Protein AF-A0A329RCV2-F1 (afdb_monomer)

Radius of gyration: 23.87 Å; Cα contacts (8 Å, |Δi|>4): 231; chains: 1; bounding box: 63×49×69 Å

Secondary structure (DSSP, 8-state):
----------------PPPPP---TTTHHHHHHHHHHHHHHHHHHTTSHHHHHHHHTT-SPPPPTT-HHHHHHHHHHHHHHHHHHHHHHHHH-TTS---S-STTTT--HHHHHHHH--SS-TTS-S-PPPHHHHHHHHT--SPPPS---SGGGT--PPPP---SS--HHHHHHHHHHHHHHHHTTSPP--B-HHHHHHH-TTS-GGG---HHHHHHHHHHTT---BGGG--

Nearest PDB structures (foldseek):
  5egw-assembly1_A  TM=7.920E-01  e=1.182E-08  Ambrosia artemisiifolia
  5ef4-assembly2_B  TM=7.489E-01  e=4.463E-08  Ambrosia artemisiifolia
  5ef4-assembly1_A  TM=7.741E-01  e=8.423E-08  Ambrosia artemisiifolia
  7pck-assembly2_D-3  TM=7.834E-01  e=3.568E-07  Homo sapiens
  6ssz-assembly1_A  TM=8.556E-01  e=1.077E-05  Plasmodium falciparum

Organism: NCBI:txid29920

Mean predicted aligned error: 9.68 Å

Solvent-accessible surface area (backbone atoms only — not comparable to full-atom values): 13782 Å² total; per-residue (Å²): 134,89,80,88,84,80,81,79,80,77,77,77,78,74,72,77,74,74,76,78,79,76,78,53,79,89,50,40,64,56,52,66,72,42,44,70,58,53,51,54,51,52,57,49,44,54,68,34,73,32,30,43,50,11,57,78,69,65,41,48,76,78,64,58,96,85,40,75,69,56,30,58,53,43,52,52,43,34,42,51,52,44,50,52,52,33,52,53,51,32,71,76,34,79,91,57,87,66,72,75,86,41,43,56,39,50,44,51,73,68,55,45,51,61,41,50,44,51,31,56,64,87,84,70,64,76,85,74,81,53,74,62,60,56,55,53,58,74,65,55,85,66,83,74,72,94,77,81,74,61,71,82,66,70,30,56,77,79,92,79,81,74,61,82,30,5,37,60,22,34,49,54,29,45,54,52,49,34,26,53,46,15,73,73,73,44,77,67,54,70,57,24,40,48,53,47,42,76,64,37,82,92,41,50,33,51,66,7,38,50,34,69,56,46,49,49,42,34,61,73,70,74,48,75,54,39,26,90,80,34,108

Structure (mmCIF, N/CA/C/O backbone):
data_AF-A0A329RCV2-F1
#
_entry.id   AF-A0A329RCV2-F1
#
loop_
_atom_site.group_PDB
_atom_site.id
_atom_site.type_symbol
_atom_site.label_atom_id
_atom_site.label_alt_id
_atom_site.label_comp_id
_atom_site.label_asym_id
_atom_site.label_entity_id
_atom_site.label_seq_id
_atom_site.pdbx_PDB_ins_code
_atom_site.Cartn_x
_atom_site.Cartn_y
_atom_site.Cartn_z
_atom_site.occupancy
_atom_site.B_iso_or_equiv
_atom_site.auth_seq_id
_atom_site.auth_comp_id
_atom_site.auth_asym_id
_atom_site.auth_atom_id
_atom_site.pdbx_PDB_model_num
ATOM 1 N N . MET A 1 1 ? -39.411 35.527 -33.894 1.00 35.16 1 MET A N 1
ATOM 2 C CA . MET A 1 1 ? -38.765 34.465 -34.691 1.00 35.16 1 MET A CA 1
ATOM 3 C C . MET A 1 1 ? -37.277 34.754 -34.751 1.00 35.16 1 MET A C 1
ATOM 5 O O . MET A 1 1 ? -36.936 35.8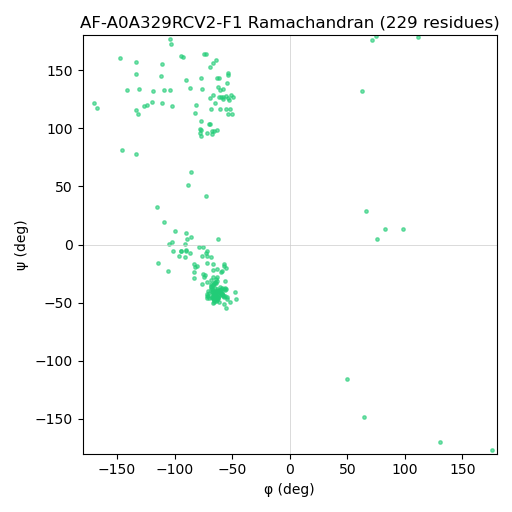13 -35.252 1.00 35.16 1 MET A O 1
ATOM 9 N N . ASN A 1 2 ? -36.480 33.801 -34.247 1.00 34.34 2 ASN A N 1
ATOM 10 C CA . ASN A 1 2 ? -35.054 33.536 -34.511 1.00 34.34 2 ASN A CA 1
ATOM 11 C C . ASN A 1 2 ? -34.027 34.622 -34.135 1.00 34.34 2 ASN A C 1
ATOM 13 O O . ASN A 1 2 ? -34.178 35.774 -34.498 1.00 34.34 2 ASN A O 1
ATOM 17 N N . THR A 1 3 ? -32.911 34.351 -33.460 1.00 37.78 3 THR A N 1
ATOM 18 C CA . THR A 1 3 ? -32.282 33.115 -32.955 1.00 37.78 3 THR A CA 1
ATOM 19 C C . THR A 1 3 ? -31.139 33.604 -32.060 1.00 37.78 3 THR A C 1
ATOM 21 O O . THR A 1 3 ? -30.288 34.350 -32.541 1.00 37.78 3 THR A O 1
ATOM 24 N N . ALA A 1 4 ? -31.113 33.229 -30.779 1.00 38.81 4 ALA A N 1
ATOM 25 C CA . ALA A 1 4 ? -29.957 33.473 -29.920 1.00 38.81 4 ALA A CA 1
ATOM 26 C C . ALA A 1 4 ? -28.915 32.378 -30.185 1.00 38.81 4 ALA A C 1
ATOM 28 O O . ALA A 1 4 ? -29.204 31.190 -30.050 1.00 38.81 4 ALA A O 1
ATOM 29 N N . LEU A 1 5 ? -27.728 32.791 -30.622 1.00 38.09 5 LEU A N 1
ATOM 30 C CA . LEU A 1 5 ? -26.600 31.921 -30.926 1.00 38.09 5 LEU A CA 1
ATOM 31 C C . LEU A 1 5 ? -25.939 31.486 -29.605 1.00 38.09 5 LEU A C 1
ATOM 33 O O . LEU A 1 5 ? -25.172 32.237 -29.009 1.00 38.09 5 LEU A O 1
ATOM 37 N N . LEU A 1 6 ? -26.268 30.286 -29.127 1.00 38.00 6 LEU A N 1
ATOM 38 C CA . LEU A 1 6 ? -25.561 29.621 -28.031 1.00 38.00 6 LEU A CA 1
ATOM 39 C C . LEU A 1 6 ? -24.257 29.026 -28.578 1.00 38.00 6 LEU A C 1
ATOM 41 O O . LEU A 1 6 ? -24.254 27.963 -29.192 1.00 38.00 6 LEU A O 1
ATOM 45 N N . LEU A 1 7 ? -23.145 29.730 -28.367 1.00 35.03 7 LEU A N 1
ATOM 46 C CA . LEU A 1 7 ? -21.800 29.177 -28.516 1.00 35.03 7 LEU A CA 1
ATOM 47 C C . LEU A 1 7 ? -21.490 28.330 -27.276 1.00 35.03 7 LEU A C 1
ATOM 49 O O . LEU A 1 7 ? -21.080 28.846 -26.240 1.00 35.03 7 LEU A O 1
ATOM 53 N N . THR A 1 8 ? -21.704 27.020 -27.374 1.00 39.25 8 THR A N 1
ATOM 54 C CA . THR A 1 8 ? -21.161 26.054 -26.415 1.00 39.25 8 THR A CA 1
ATOM 55 C C . THR A 1 8 ? -19.652 25.969 -26.615 1.00 39.25 8 THR A C 1
ATOM 57 O O . THR A 1 8 ? -19.177 25.360 -27.574 1.00 39.25 8 THR A O 1
ATOM 60 N N . LEU A 1 9 ? -18.895 26.596 -25.715 1.00 35.56 9 LEU A N 1
ATOM 61 C CA . LEU A 1 9 ? -17.459 26.385 -25.599 1.00 35.56 9 LEU A CA 1
ATOM 62 C C . LEU A 1 9 ? -17.250 24.986 -24.997 1.00 35.56 9 LEU A C 1
ATOM 64 O O . LEU A 1 9 ? -17.352 24.797 -23.788 1.00 35.56 9 LEU A O 1
ATOM 68 N N . ALA A 1 10 ? -17.026 23.982 -25.844 1.00 38.69 10 ALA A N 1
ATOM 69 C CA . ALA A 1 10 ? -16.542 22.689 -25.384 1.00 38.69 10 ALA A CA 1
ATOM 70 C C . ALA A 1 10 ? -15.097 22.883 -24.906 1.00 38.69 10 ALA A C 1
ATOM 72 O O . ALA A 1 10 ? -14.181 23.039 -25.714 1.00 38.69 10 ALA A O 1
ATOM 73 N N . ALA A 1 11 ? -14.901 22.928 -23.590 1.00 35.22 11 ALA A N 1
ATOM 74 C CA . ALA A 1 11 ? -13.578 22.851 -22.999 1.00 35.22 11 ALA A CA 1
ATOM 75 C C . ALA A 1 11 ? -13.029 21.442 -23.261 1.00 35.22 11 ALA A C 1
ATOM 77 O O . ALA A 1 11 ? -13.355 20.490 -22.556 1.00 35.22 11 ALA A O 1
ATOM 78 N N . PHE A 1 12 ? -12.210 21.302 -24.303 1.00 31.14 12 PHE A N 1
ATOM 79 C CA . PHE A 1 12 ? -11.283 20.184 -24.389 1.00 31.14 12 PHE A CA 1
ATOM 80 C C . PHE A 1 12 ? -10.274 20.363 -23.257 1.00 31.14 12 PHE A C 1
ATOM 82 O O . PHE A 1 12 ? -9.323 21.136 -23.372 1.00 31.14 12 PHE A O 1
ATOM 89 N N . VAL A 1 13 ? -10.497 19.664 -22.146 1.00 35.75 13 VAL A N 1
ATOM 90 C CA . VAL A 1 13 ? -9.423 19.385 -21.199 1.00 35.75 13 VAL A CA 1
ATOM 91 C C . VAL A 1 13 ? -8.480 18.445 -21.937 1.00 35.75 13 VAL A C 1
ATOM 93 O O . VAL A 1 13 ? -8.715 17.242 -22.020 1.00 35.75 13 VAL A O 1
ATOM 96 N N . ALA A 1 14 ? -7.448 19.010 -22.558 1.00 33.19 14 ALA A N 1
ATOM 97 C CA . ALA A 1 14 ? -6.278 18.238 -22.921 1.00 33.19 14 ALA A CA 1
ATOM 98 C C . ALA A 1 14 ? -5.676 17.758 -21.599 1.00 33.19 14 ALA A C 1
ATOM 100 O O . ALA A 1 14 ? -5.023 18.522 -20.890 1.00 33.19 14 ALA A O 1
ATOM 101 N N . THR A 1 15 ? -5.968 16.515 -21.224 1.00 38.72 15 THR A N 1
ATOM 102 C CA . THR A 1 15 ? -5.185 15.819 -20.213 1.00 38.72 15 THR A CA 1
ATOM 103 C C . THR A 1 15 ? -3.749 15.862 -20.711 1.00 38.72 15 THR A C 1
ATOM 105 O O . THR A 1 15 ? -3.471 15.382 -21.811 1.00 38.72 15 THR A O 1
ATOM 108 N N . ALA A 1 16 ? -2.861 16.520 -19.970 1.00 38.34 16 ALA A N 1
ATOM 109 C CA . ALA A 1 16 ? -1.438 16.413 -20.231 1.00 38.34 16 ALA A CA 1
ATOM 110 C C . ALA A 1 16 ? -1.109 14.914 -20.228 1.00 38.34 16 ALA A C 1
ATOM 112 O O . ALA A 1 16 ? -1.278 14.265 -19.197 1.00 38.34 16 ALA A O 1
ATOM 113 N N . ASP A 1 17 ? -0.745 14.359 -21.389 1.00 46.97 17 ASP A N 1
ATOM 114 C CA . ASP A 1 17 ? -0.130 13.033 -21.454 1.00 46.97 17 ASP A CA 1
ATOM 115 C C . ASP A 1 17 ? 1.040 13.093 -20.467 1.00 46.97 17 ASP A C 1
ATOM 117 O O . ASP A 1 17 ? 1.937 13.930 -20.633 1.00 46.97 17 ASP A O 1
ATOM 121 N N . ALA A 1 18 ? 1.001 12.278 -19.409 1.00 54.09 18 ALA A N 1
ATOM 122 C CA . ALA A 1 18 ? 2.170 12.079 -18.566 1.00 54.09 18 ALA A CA 1
ATOM 123 C C . ALA A 1 18 ? 3.334 11.739 -19.506 1.00 54.09 18 ALA A C 1
ATOM 125 O O . ALA A 1 18 ? 3.180 10.931 -20.427 1.00 54.09 18 ALA A O 1
ATOM 126 N N . ALA A 1 19 ? 4.453 12.451 -19.370 1.00 60.91 19 ALA A N 1
ATOM 127 C CA . ALA A 1 19 ? 5.558 12.295 -20.300 1.00 60.91 19 ALA A CA 1
ATOM 128 C C . ALA A 1 19 ? 6.008 10.827 -20.296 1.00 60.91 19 ALA A C 1
ATOM 130 O O . ALA A 1 19 ? 6.307 10.275 -19.241 1.00 60.91 19 ALA A O 1
ATOM 131 N N . VAL A 1 20 ? 6.036 10.196 -21.474 1.00 69.06 20 VAL A N 1
ATOM 132 C CA . VAL A 1 20 ? 6.485 8.805 -21.616 1.00 69.06 20 VAL A CA 1
ATOM 133 C C . VAL A 1 20 ? 7.881 8.678 -20.994 1.00 69.06 20 VAL A C 1
ATOM 135 O O . VAL A 1 20 ? 8.776 9.426 -21.404 1.00 69.06 20 VAL A O 1
ATOM 138 N N . PRO A 1 21 ? 8.103 7.748 -20.048 1.00 78.31 21 PRO A N 1
ATOM 139 C CA . PRO A 1 21 ? 9.381 7.639 -19.361 1.00 78.31 21 PRO A CA 1
ATOM 140 C C . PRO A 1 21 ? 10.508 7.299 -20.343 1.00 78.31 21 PRO A C 1
ATOM 142 O O . PRO A 1 21 ? 10.375 6.442 -21.227 1.00 78.31 21 PRO A O 1
ATOM 145 N N . VAL A 1 22 ? 11.631 8.003 -20.192 1.00 85.25 22 VAL A N 1
ATOM 146 C CA . VAL A 1 22 ? 12.804 7.906 -21.067 1.00 85.25 22 VAL A CA 1
ATOM 147 C C . VAL A 1 22 ? 13.930 7.211 -20.314 1.00 85.25 22 VAL A C 1
ATOM 149 O O . VAL A 1 22 ? 14.235 7.568 -19.182 1.00 85.25 22 VAL A O 1
ATOM 152 N N . VAL A 1 23 ? 14.572 6.236 -20.960 1.00 88.19 23 VAL A N 1
ATOM 153 C CA . VAL A 1 23 ? 15.762 5.579 -20.406 1.00 88.19 23 VAL A CA 1
ATOM 154 C C . VAL A 1 23 ? 16.930 6.577 -20.401 1.00 88.19 23 VAL A C 1
ATOM 156 O O . VAL A 1 23 ? 17.227 7.128 -21.469 1.00 88.19 23 VAL A O 1
ATOM 159 N N . PRO A 1 24 ? 17.597 6.806 -19.253 1.00 91.31 24 PRO A N 1
ATOM 160 C CA . PRO A 1 24 ? 18.777 7.660 -19.169 1.00 91.31 24 PRO A CA 1
ATOM 161 C C . PRO A 1 24 ? 19.877 7.263 -20.165 1.00 91.31 24 PRO A C 1
ATOM 163 O O . PRO A 1 24 ? 20.055 6.089 -20.494 1.00 91.31 24 PRO A O 1
ATOM 166 N N . THR A 1 25 ? 20.620 8.248 -20.676 1.00 91.31 25 THR A N 1
ATOM 167 C CA . THR A 1 25 ? 21.609 8.044 -21.752 1.00 91.31 25 THR A CA 1
ATOM 168 C C . THR A 1 25 ? 22.715 7.057 -21.371 1.00 91.31 25 THR A C 1
ATOM 170 O O . THR A 1 25 ? 23.147 6.264 -22.204 1.00 91.31 25 THR A O 1
ATOM 173 N N . ASP A 1 26 ? 23.164 7.095 -20.122 1.00 94.31 26 ASP A N 1
ATOM 174 C CA . ASP A 1 26 ? 24.155 6.192 -19.531 1.00 94.31 26 ASP A CA 1
ATOM 175 C C . ASP A 1 26 ? 23.660 4.742 -19.415 1.00 94.31 26 ASP A C 1
ATOM 177 O O . ASP A 1 26 ? 24.457 3.818 -19.568 1.00 94.31 26 ASP A O 1
ATOM 181 N N . HIS A 1 27 ? 22.349 4.530 -19.283 1.00 93.56 27 HIS A N 1
ATOM 182 C CA . HIS A 1 27 ? 21.728 3.201 -19.268 1.00 93.56 27 HIS A CA 1
ATOM 183 C C . HIS A 1 27 ? 21.207 2.728 -20.638 1.00 93.56 27 HIS A C 1
ATOM 185 O O . HIS A 1 27 ? 20.799 1.574 -20.791 1.00 93.56 27 HIS A O 1
ATOM 191 N N . MET A 1 28 ? 21.244 3.572 -21.674 1.00 93.12 28 MET A N 1
ATOM 192 C CA . MET A 1 28 ? 20.679 3.241 -22.990 1.00 93.12 28 MET A CA 1
ATOM 193 C C . MET A 1 28 ? 21.357 2.028 -23.645 1.00 93.12 28 MET A C 1
ATOM 195 O O . MET A 1 28 ? 20.688 1.196 -24.258 1.00 93.12 28 MET A O 1
ATOM 199 N N . ALA A 1 29 ? 22.682 1.904 -23.522 1.00 95.75 29 ALA A N 1
ATOM 200 C CA . ALA A 1 29 ? 23.415 0.773 -24.092 1.00 95.75 29 ALA A CA 1
ATOM 201 C C . ALA A 1 29 ? 22.998 -0.559 -23.443 1.00 95.75 29 ALA A C 1
ATOM 203 O O . ALA A 1 29 ? 22.744 -1.531 -24.156 1.00 95.75 29 ALA A O 1
ATOM 204 N N . GLN A 1 30 ? 22.858 -0.567 -22.113 1.00 95.38 30 GLN A N 1
ATOM 205 C CA . GLN A 1 30 ? 22.379 -1.715 -21.345 1.00 95.38 30 GLN A CA 1
ATOM 206 C C . GLN A 1 30 ? 20.952 -2.092 -21.758 1.00 95.38 30 GLN A C 1
ATOM 208 O O . GLN A 1 30 ? 20.698 -3.235 -22.135 1.00 95.38 30 GLN A O 1
ATOM 213 N N . PHE A 1 31 ? 20.042 -1.115 -21.802 1.00 94.44 31 PHE A N 1
ATOM 214 C CA . PHE A 1 31 ? 18.657 -1.330 -22.223 1.00 94.44 31 PHE A CA 1
ATOM 215 C C . PHE A 1 31 ? 18.557 -1.979 -23.612 1.00 94.44 31 PHE A C 1
ATOM 217 O O . PHE A 1 31 ? 17.791 -2.923 -23.817 1.00 94.44 31 PHE A O 1
ATOM 224 N N . LEU A 1 32 ? 19.345 -1.502 -24.583 1.00 93.19 32 LEU A N 1
ATOM 225 C CA . LEU A 1 32 ? 19.361 -2.066 -25.935 1.00 93.19 32 LEU A CA 1
ATOM 226 C C . LEU A 1 32 ? 19.935 -3.487 -25.968 1.00 93.19 32 LEU A C 1
ATOM 228 O O . LEU A 1 32 ? 19.421 -4.324 -26.713 1.00 93.19 32 LEU A O 1
ATOM 232 N N . GLN A 1 33 ? 20.967 -3.763 -25.169 1.00 95.81 33 GLN A N 1
ATOM 233 C CA . GLN A 1 33 ? 21.588 -5.082 -25.063 1.00 95.81 33 GLN A CA 1
ATOM 234 C C . GLN A 1 33 ? 20.644 -6.114 -24.427 1.00 95.81 33 GLN A C 1
ATOM 236 O O . GLN A 1 33 ? 20.565 -7.250 -24.896 1.00 95.81 33 GLN A O 1
ATOM 241 N N . GLU A 1 34 ? 19.896 -5.723 -23.397 1.00 94.81 34 GLU A N 1
ATOM 242 C CA . GLU A 1 34 ? 19.036 -6.615 -22.609 1.00 94.81 34 GLU A CA 1
ATOM 243 C C . GLU A 1 34 ? 17.603 -6.728 -23.149 1.00 94.81 34 GLU A C 1
ATOM 245 O O . GLU A 1 34 ? 16.819 -7.553 -22.679 1.00 94.81 34 GLU A O 1
ATOM 250 N N . ARG A 1 35 ? 17.252 -5.947 -24.178 1.00 92.69 35 ARG A N 1
ATOM 251 C CA . ARG A 1 35 ? 15.880 -5.778 -24.691 1.00 92.69 35 ARG A CA 1
ATOM 252 C C . ARG A 1 35 ? 15.109 -7.086 -24.903 1.00 92.69 35 ARG A C 1
ATOM 254 O O . ARG A 1 35 ? 13.914 -7.147 -24.621 1.00 92.69 35 ARG A O 1
ATOM 261 N N . THR A 1 36 ? 15.759 -8.128 -25.420 1.00 93.38 36 THR A N 1
ATOM 262 C CA . THR A 1 36 ? 15.116 -9.436 -25.646 1.00 93.38 36 THR A CA 1
ATOM 263 C C . THR A 1 36 ? 14.804 -10.158 -24.334 1.00 93.38 36 THR A C 1
ATOM 265 O O . THR A 1 36 ? 13.714 -10.712 -24.199 1.00 93.38 36 THR A O 1
ATOM 268 N N . GLY A 1 37 ? 15.722 -10.120 -23.363 1.00 96.56 37 GLY A N 1
ATOM 269 C CA . GLY A 1 37 ? 15.520 -10.694 -22.029 1.00 96.56 37 GLY A CA 1
ATOM 270 C C . GLY A 1 37 ? 14.420 -9.958 -21.271 1.00 96.56 37 GLY A C 1
ATOM 271 O O . GLY A 1 37 ? 13.452 -10.581 -20.839 1.00 96.56 37 GLY A O 1
ATOM 272 N N . LEU A 1 38 ? 14.480 -8.623 -21.268 1.00 95.94 38 LEU A N 1
ATOM 273 C CA . LEU A 1 38 ? 13.465 -7.756 -20.665 1.00 95.94 38 LEU A CA 1
ATOM 274 C C . LEU A 1 38 ? 12.061 -8.037 -21.210 1.00 95.94 38 LEU A C 1
ATOM 276 O O . LEU A 1 38 ? 11.097 -8.045 -20.455 1.00 95.94 38 LEU A O 1
ATOM 280 N N . ARG A 1 39 ? 11.924 -8.319 -22.514 1.00 95.31 39 ARG A N 1
ATOM 281 C CA . ARG A 1 39 ? 10.629 -8.698 -23.104 1.00 95.31 39 ARG A CA 1
ATOM 282 C C . ARG A 1 39 ? 10.110 -10.019 -22.555 1.00 95.31 39 ARG A C 1
ATOM 284 O O . ARG A 1 39 ? 8.912 -10.144 -22.321 1.00 95.31 39 ARG A O 1
ATOM 291 N N . SER A 1 40 ? 10.988 -11.002 -22.378 1.00 96.75 40 SER A N 1
ATOM 292 C CA . SER A 1 40 ? 10.609 -12.289 -21.796 1.00 96.75 40 SER A CA 1
ATOM 293 C C . SER A 1 40 ? 10.174 -12.127 -20.340 1.00 96.75 40 SER A C 1
ATOM 295 O O . SER A 1 40 ? 9.136 -12.655 -19.956 1.00 96.75 40 SER A O 1
ATOM 297 N N . GLU A 1 41 ? 10.932 -11.365 -19.552 1.00 97.44 41 GLU A N 1
ATOM 298 C CA . GLU A 1 41 ? 10.628 -11.091 -18.144 1.00 97.44 41 GLU A CA 1
ATOM 299 C C . GLU A 1 41 ? 9.335 -10.291 -17.979 1.00 97.44 41 GLU A C 1
ATOM 301 O O . GLU A 1 4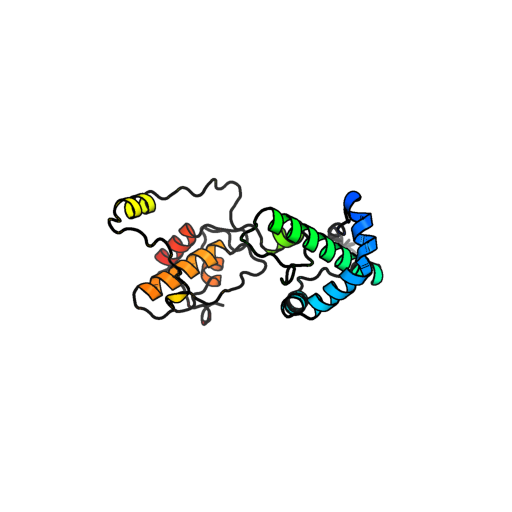1 ? 8.473 -10.684 -17.199 1.00 97.44 41 GLU A O 1
ATOM 306 N N . LEU A 1 42 ? 9.141 -9.231 -18.767 1.00 96.31 42 LEU A N 1
ATOM 307 C CA . LEU A 1 42 ? 7.904 -8.453 -18.767 1.00 96.31 42 LEU A CA 1
ATOM 308 C C . LEU A 1 42 ? 6.696 -9.327 -19.129 1.00 96.31 42 LEU A C 1
ATOM 310 O O . LEU A 1 42 ? 5.648 -9.228 -18.499 1.00 96.31 42 LEU A O 1
ATOM 314 N N . ASN A 1 43 ? 6.826 -10.207 -20.125 1.00 96.00 43 ASN A N 1
ATOM 315 C CA . ASN A 1 43 ? 5.753 -11.134 -20.485 1.00 96.00 43 ASN A CA 1
ATOM 316 C C . ASN A 1 43 ? 5.458 -12.150 -19.374 1.00 96.00 43 ASN A C 1
ATOM 318 O O . ASN A 1 43 ? 4.305 -12.558 -19.237 1.00 96.00 43 ASN A O 1
ATOM 322 N N . ALA A 1 44 ? 6.471 -12.566 -18.609 1.00 97.81 44 ALA A N 1
ATOM 323 C CA . ALA A 1 44 ? 6.293 -13.429 -17.448 1.00 97.81 44 ALA A CA 1
ATOM 324 C C . AL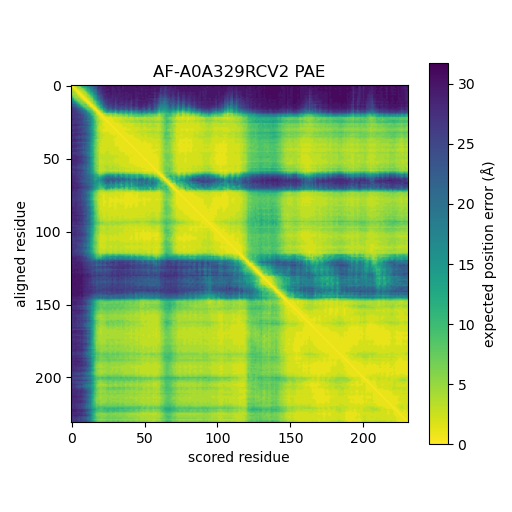A A 1 44 ? 5.601 -12.680 -16.299 1.00 97.81 44 ALA A C 1
ATOM 326 O O . ALA A 1 44 ? 4.613 -13.181 -15.775 1.00 97.81 44 ALA A O 1
ATOM 327 N N . TRP A 1 45 ? 6.033 -11.454 -15.981 1.00 97.75 45 TRP A N 1
ATOM 328 C CA . TRP A 1 45 ? 5.370 -10.596 -14.992 1.00 97.75 45 TRP A CA 1
ATOM 329 C C . TRP A 1 45 ? 3.907 -10.336 -15.362 1.00 97.75 45 TRP A C 1
ATOM 331 O O . TRP A 1 45 ? 3.021 -10.508 -14.539 1.00 97.75 45 TRP A O 1
ATOM 341 N N . LYS A 1 46 ? 3.607 -10.042 -16.635 1.00 96.12 46 LYS A N 1
ATOM 342 C CA . LYS A 1 46 ? 2.221 -9.882 -17.112 1.00 96.12 46 LYS A CA 1
ATOM 343 C C . LYS A 1 46 ? 1.356 -11.127 -16.895 1.00 96.12 46 LYS A C 1
ATOM 345 O O . LYS A 1 46 ? 0.137 -11.007 -16.903 1.00 96.12 46 LYS A O 1
ATOM 350 N N . GLN A 1 47 ? 1.954 -12.309 -16.764 1.00 97.25 47 GLN A N 1
ATOM 351 C CA . GLN A 1 47 ? 1.261 -13.570 -16.490 1.00 97.25 47 GLN A CA 1
ATOM 352 C C .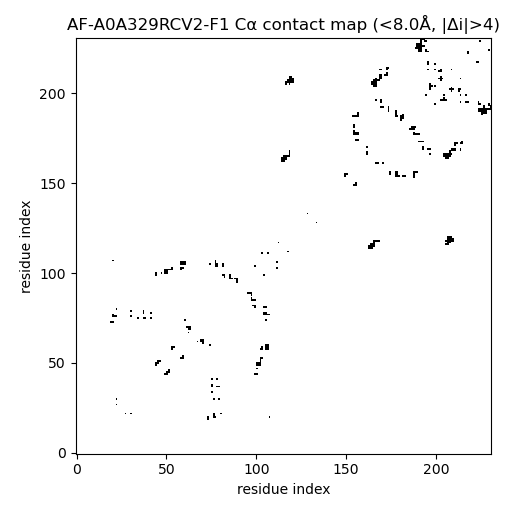 GLN A 1 47 ? 1.241 -13.936 -14.999 1.00 97.25 47 GLN A C 1
ATOM 354 O O . GLN A 1 47 ? 0.531 -14.874 -14.649 1.00 97.25 47 GLN A O 1
ATOM 359 N N . SER A 1 48 ? 1.989 -13.236 -14.138 1.00 98.00 48 SER A N 1
ATOM 360 C CA . SER A 1 48 ? 1.943 -13.448 -12.689 1.00 98.00 48 SER A CA 1
ATOM 361 C C . SER A 1 48 ? 0.663 -12.868 -12.087 1.00 98.00 48 SER A C 1
ATOM 363 O O . SER A 1 48 ? -0.012 -12.038 -12.707 1.00 98.00 48 SER A O 1
ATOM 365 N N . ASP A 1 49 ? 0.345 -13.274 -10.858 1.00 97.94 49 ASP A N 1
ATOM 366 C CA . ASP A 1 49 ? -0.799 -12.742 -10.110 1.00 97.94 49 ASP A CA 1
ATOM 367 C C . ASP A 1 49 ? -0.707 -11.215 -9.968 1.00 97.94 49 ASP A C 1
ATOM 369 O O . ASP A 1 49 ? -1.705 -10.512 -10.126 1.00 97.94 49 ASP A O 1
ATOM 373 N N . ALA A 1 50 ? 0.504 -10.683 -9.766 1.00 97.31 50 ALA A N 1
ATOM 374 C CA . ALA A 1 50 ? 0.751 -9.249 -9.680 1.00 97.31 50 ALA A CA 1
ATOM 375 C C . ALA A 1 50 ? 0.441 -8.524 -10.999 1.00 97.31 50 ALA A C 1
ATOM 377 O O . ALA A 1 50 ? -0.233 -7.491 -10.993 1.00 97.31 50 ALA A O 1
ATOM 378 N N . GLY A 1 51 ? 0.880 -9.069 -12.138 1.00 97.00 51 GLY A N 1
ATOM 379 C CA . GLY A 1 51 ? 0.589 -8.491 -13.451 1.00 97.00 51 GLY A CA 1
ATOM 380 C C . GLY A 1 51 ? -0.888 -8.582 -13.841 1.00 97.00 51 GLY A C 1
ATOM 381 O O . GLY A 1 51 ? -1.426 -7.640 -14.430 1.00 97.00 51 GLY A O 1
ATOM 382 N N . GLN A 1 52 ? -1.573 -9.677 -13.488 1.00 97.25 52 GLN A N 1
ATOM 383 C CA . GLN A 1 52 ? -3.021 -9.799 -13.696 1.00 97.25 52 GLN A CA 1
ATOM 384 C C . GLN A 1 52 ? -3.790 -8.807 -12.822 1.00 97.25 52 GLN A C 1
ATOM 386 O O . GLN A 1 52 ? -4.618 -8.062 -13.344 1.00 97.25 52 GLN A O 1
ATOM 391 N N . TYR A 1 53 ? -3.441 -8.705 -11.537 1.00 95.62 53 TYR A N 1
ATOM 392 C CA . TYR A 1 53 ? -4.023 -7.717 -10.633 1.00 95.62 53 TYR A CA 1
ATOM 393 C C . TYR A 1 53 ? -3.827 -6.292 -11.160 1.00 95.62 53 TYR A C 1
ATOM 395 O O . TYR A 1 53 ? -4.774 -5.503 -11.191 1.00 95.62 53 TYR A O 1
ATOM 403 N N . ALA A 1 54 ? -2.618 -5.969 -11.630 1.00 95.25 54 ALA A N 1
ATOM 404 C CA . ALA A 1 54 ? -2.311 -4.665 -12.202 1.00 95.25 54 ALA A CA 1
ATOM 405 C C . ALA A 1 54 ? -3.216 -4.337 -13.395 1.00 95.25 54 ALA A C 1
ATOM 407 O O . ALA A 1 54 ? -3.747 -3.232 -13.506 1.00 95.25 54 ALA A O 1
ATOM 408 N N . LYS A 1 55 ? -3.429 -5.310 -14.281 1.00 93.56 55 LYS A N 1
ATOM 409 C CA . LYS A 1 55 ? -4.298 -5.157 -15.447 1.00 93.56 55 LYS A CA 1
ATOM 410 C C . LYS A 1 55 ? -5.762 -4.957 -15.054 1.00 93.56 55 LYS A C 1
ATOM 412 O O . LYS A 1 55 ? -6.414 -4.073 -15.602 1.00 93.56 55 LYS A O 1
ATOM 417 N N . GLU A 1 56 ? -6.274 -5.770 -14.137 1.00 94.06 56 GLU A N 1
ATOM 418 C CA . GLU A 1 56 ? -7.674 -5.728 -13.697 1.00 94.06 56 GLU A CA 1
ATOM 419 C C . GLU A 1 56 ? -8.021 -4.424 -12.973 1.00 94.06 56 GLU A C 1
ATOM 421 O O . GLU A 1 56 ? -9.132 -3.919 -13.115 1.00 94.06 56 GLU A O 1
ATOM 426 N N . ASN A 1 57 ? -7.051 -3.840 -12.265 1.00 91.56 57 ASN A N 1
ATOM 427 C CA . ASN A 1 57 ? -7.232 -2.626 -11.470 1.00 91.56 57 ASN A CA 1
ATOM 428 C C . ASN A 1 57 ? -6.738 -1.348 -12.175 1.00 91.56 57 ASN A C 1
ATOM 430 O O . ASN A 1 57 ? -6.638 -0.298 -11.544 1.00 91.56 57 ASN A O 1
ATOM 434 N N . GLY A 1 58 ? -6.422 -1.412 -13.475 1.00 90.62 58 GLY A N 1
ATOM 435 C CA . GLY A 1 58 ? -6.011 -0.236 -14.253 1.00 90.62 58 GLY A CA 1
ATOM 436 C C . GLY A 1 58 ? -4.672 0.374 -13.817 1.00 90.62 58 GLY A C 1
ATOM 437 O O . GLY A 1 58 ? -4.468 1.573 -13.975 1.00 90.62 58 GLY A O 1
ATOM 438 N N . LEU A 1 59 ? -3.771 -0.443 -13.266 1.00 91.31 59 LEU A N 1
ATOM 439 C CA . LEU A 1 59 ? -2.439 -0.056 -12.778 1.00 91.31 59 LEU A CA 1
ATOM 440 C C . LEU A 1 59 ? -1.352 -0.168 -13.858 1.00 91.31 59 LEU A C 1
ATOM 442 O O . LEU A 1 59 ? -0.200 0.198 -13.637 1.00 91.31 59 LEU A O 1
ATOM 446 N N . VAL A 1 60 ? -1.714 -0.687 -15.032 1.00 88.19 60 VAL A N 1
ATOM 447 C CA . VAL A 1 60 ? -0.860 -0.698 -16.221 1.00 88.19 60 VAL A CA 1
ATOM 448 C C . VAL A 1 60 ? -1.087 0.576 -17.042 1.00 88.19 60 VAL A C 1
ATOM 450 O O . VAL A 1 60 ? -2.232 1.019 -17.166 1.00 88.19 60 VAL A O 1
ATOM 453 N N . PRO A 1 61 ? -0.033 1.167 -17.635 1.00 79.50 61 PRO A N 1
ATOM 454 C CA . PRO A 1 61 ? -0.166 2.382 -18.430 1.00 79.50 61 PRO A CA 1
ATOM 455 C C . PRO A 1 61 ? -1.142 2.164 -19.591 1.00 79.50 61 PRO A C 1
ATOM 457 O O . PRO A 1 61 ? -1.069 1.167 -20.317 1.00 79.50 61 PRO A O 1
ATOM 460 N N . THR A 1 62 ? -2.058 3.110 -19.793 1.00 68.81 62 THR A N 1
ATOM 461 C CA . THR A 1 62 ? -2.943 3.084 -20.959 1.00 68.81 62 THR A CA 1
ATOM 462 C C . THR A 1 62 ? -2.117 3.301 -22.227 1.00 68.81 62 THR A C 1
ATOM 464 O O . THR A 1 62 ? -1.378 4.284 -22.292 1.00 68.81 62 THR A O 1
ATOM 467 N N . PRO A 1 63 ? -2.247 2.445 -23.257 1.00 59.44 63 PRO A N 1
ATOM 468 C CA . PRO A 1 63 ? -1.547 2.633 -24.519 1.00 59.44 63 PRO A CA 1
ATOM 469 C C . PRO A 1 63 ? -1.798 4.035 -25.073 1.00 59.44 63 PRO A C 1
ATOM 471 O O . PRO A 1 63 ? -2.953 4.413 -25.290 1.00 59.44 63 PRO A O 1
ATOM 474 N N . SER A 1 64 ? -0.737 4.802 -25.342 1.00 54.56 64 SER A N 1
ATOM 475 C CA . SER A 1 64 ? -0.900 6.067 -26.057 1.00 54.56 64 SER A CA 1
ATOM 476 C C . SER A 1 64 ? -1.624 5.799 -27.383 1.00 54.56 64 SER A C 1
ATOM 478 O O . SER A 1 64 ? -1.238 4.937 -28.178 1.00 54.56 64 SER A O 1
ATOM 480 N N . SER A 1 65 ? -2.707 6.538 -27.628 1.00 46.19 65 SER A N 1
ATOM 481 C CA . SER A 1 65 ? -3.675 6.335 -28.721 1.00 46.19 65 SER A CA 1
ATOM 482 C C . SER A 1 65 ? -3.098 6.470 -30.140 1.00 46.19 65 SER A C 1
ATOM 484 O O . SER A 1 65 ? -3.832 6.400 -31.125 1.00 46.19 65 SER A O 1
ATOM 486 N N . ARG A 1 66 ? -1.780 6.658 -30.271 1.00 52.47 66 ARG A N 1
ATOM 487 C CA . ARG A 1 66 ? -1.098 6.943 -31.534 1.00 52.47 66 ARG A CA 1
ATOM 488 C C . ARG A 1 66 ? -0.312 5.757 -32.098 1.00 52.47 66 ARG A C 1
ATOM 490 O O . ARG A 1 66 ? -0.083 5.761 -33.304 1.00 52.47 66 ARG A O 1
ATOM 497 N N . ASN A 1 67 ? 0.104 4.758 -31.299 1.00 52.97 67 ASN A N 1
ATOM 498 C CA . ASN A 1 67 ? 0.879 3.610 -31.811 1.00 52.97 67 ASN A CA 1
ATOM 499 C C . ASN A 1 67 ? 0.995 2.428 -30.811 1.00 52.97 67 ASN A C 1
ATOM 501 O O . ASN A 1 67 ? 1.662 2.541 -29.786 1.00 52.97 67 ASN A O 1
ATOM 505 N N . VAL A 1 68 ? 0.452 1.253 -31.160 1.00 54.34 68 VAL A N 1
ATOM 506 C CA . VAL A 1 68 ? 0.531 0.015 -30.346 1.00 54.34 68 VAL A CA 1
ATOM 507 C C . VAL A 1 68 ? 1.979 -0.447 -30.114 1.00 54.34 68 VAL A C 1
ATOM 509 O O . VAL A 1 68 ? 2.315 -0.873 -29.013 1.00 54.34 68 VAL A O 1
ATOM 512 N N . ASN A 1 69 ? 2.870 -0.284 -31.100 1.00 56.28 69 ASN A N 1
ATOM 513 C CA . ASN A 1 69 ? 4.292 -0.609 -30.928 1.00 56.28 69 ASN A CA 1
ATOM 514 C C . ASN A 1 69 ? 4.985 0.361 -29.956 1.00 56.28 69 ASN A C 1
ATOM 516 O O . ASN A 1 69 ? 5.915 -0.031 -29.251 1.00 56.28 69 ASN A O 1
ATOM 520 N N . ALA A 1 70 ? 4.527 1.617 -29.892 1.00 59.50 70 ALA A N 1
ATOM 521 C CA . ALA A 1 70 ? 5.043 2.590 -28.932 1.00 59.50 70 ALA A CA 1
ATOM 522 C C . ALA A 1 70 ? 4.591 2.273 -27.501 1.00 59.50 70 ALA A C 1
ATOM 524 O O . ALA A 1 70 ? 5.368 2.491 -26.578 1.00 59.50 70 ALA A O 1
ATOM 525 N N . SER A 1 71 ? 3.395 1.700 -27.330 1.00 64.81 71 SER A N 1
ATOM 526 C CA . SER A 1 71 ? 2.906 1.217 -26.034 1.00 64.81 71 SER A CA 1
ATOM 527 C C . SER A 1 71 ? 3.716 0.022 -25.522 1.00 64.81 71 SER A C 1
ATOM 529 O O . SER A 1 71 ? 4.149 0.041 -24.375 1.00 64.81 71 SER A O 1
ATOM 531 N N . THR A 1 72 ? 4.037 -0.961 -26.371 1.00 70.56 72 THR A N 1
ATOM 532 C CA . THR A 1 72 ? 4.890 -2.091 -25.948 1.00 70.56 72 THR A CA 1
ATOM 533 C C . THR A 1 72 ? 6.326 -1.672 -25.634 1.00 70.56 72 THR A C 1
ATOM 535 O O . THR A 1 72 ? 6.955 -2.231 -24.739 1.00 70.56 72 THR A O 1
ATOM 538 N N . ASP A 1 73 ? 6.864 -0.688 -26.360 1.00 81.19 73 ASP A N 1
ATOM 539 C CA . ASP A 1 73 ? 8.194 -0.147 -26.065 1.00 81.19 73 ASP A CA 1
ATOM 540 C C . ASP A 1 73 ? 8.177 0.752 -24.814 1.00 81.19 73 ASP A C 1
ATOM 542 O O . ASP A 1 73 ? 9.180 0.831 -24.112 1.00 81.19 73 ASP A O 1
ATOM 546 N N . GLU A 1 74 ? 7.053 1.398 -24.490 1.00 86.62 74 GLU A N 1
ATOM 547 C CA . GLU A 1 74 ? 6.867 2.124 -23.232 1.00 86.62 74 GLU A CA 1
ATOM 548 C C . GLU A 1 74 ? 6.846 1.191 -22.020 1.00 86.62 74 GLU A C 1
ATOM 550 O O . GLU A 1 74 ? 7.614 1.417 -21.089 1.00 86.62 74 GLU A O 1
ATOM 555 N N . GLU A 1 75 ? 6.044 0.125 -22.041 1.00 91.00 75 GLU A N 1
ATOM 556 C CA . GLU A 1 75 ? 6.013 -0.855 -20.947 1.00 91.00 75 GLU A CA 1
ATOM 557 C C . GLU A 1 75 ? 7.394 -1.481 -20.718 1.00 91.00 75 GLU A C 1
ATOM 559 O O . GLU A 1 75 ? 7.805 -1.682 -19.580 1.00 91.00 75 GLU A O 1
ATOM 564 N N . LEU A 1 76 ? 8.144 -1.739 -21.794 1.00 92.56 76 LEU A N 1
ATOM 565 C CA . LEU A 1 76 ? 9.495 -2.283 -21.697 1.00 92.56 76 LEU A CA 1
ATOM 566 C C . LEU A 1 76 ? 10.482 -1.297 -21.060 1.00 92.56 76 LEU A C 1
ATOM 568 O O . LEU A 1 76 ? 11.334 -1.713 -20.278 1.00 92.56 76 LEU A O 1
ATOM 572 N N . ARG A 1 77 ? 10.372 0.001 -21.377 1.00 92.38 77 ARG A N 1
ATOM 573 C CA . ARG A 1 77 ? 11.171 1.053 -20.726 1.00 92.38 77 ARG A CA 1
ATOM 574 C C . ARG A 1 77 ? 10.812 1.184 -19.250 1.00 92.38 77 ARG A C 1
ATOM 576 O O . ARG A 1 77 ? 11.718 1.222 -18.431 1.00 92.38 77 ARG A O 1
ATOM 583 N N . ARG A 1 78 ? 9.518 1.203 -18.913 1.00 94.25 78 ARG A N 1
ATOM 584 C CA . ARG A 1 78 ? 9.023 1.244 -17.525 1.00 94.25 78 ARG A CA 1
ATOM 585 C C . ARG A 1 78 ? 9.560 0.066 -16.720 1.00 94.25 78 ARG A C 1
ATOM 587 O O . ARG A 1 78 ? 10.208 0.274 -15.706 1.00 94.25 78 ARG A O 1
ATOM 594 N N . PHE A 1 79 ? 9.413 -1.148 -17.248 1.00 96.06 79 PHE A N 1
ATOM 595 C CA . PHE A 1 79 ? 9.918 -2.361 -16.610 1.00 96.06 79 PHE A CA 1
ATOM 596 C C . PHE A 1 79 ? 11.434 -2.320 -16.376 1.00 96.06 79 PHE A C 1
ATOM 598 O O . PHE A 1 79 ? 11.904 -2.688 -15.303 1.00 96.06 79 PHE A O 1
ATOM 605 N N . PHE A 1 80 ? 12.207 -1.842 -17.359 1.00 96.38 80 PHE A N 1
ATOM 606 C CA . PHE A 1 80 ? 13.651 -1.660 -17.202 1.00 96.38 80 PHE A CA 1
ATOM 607 C C . PHE A 1 80 ? 13.992 -0.648 -16.100 1.00 96.38 80 PHE A C 1
ATOM 609 O O . PHE A 1 80 ? 14.834 -0.936 -15.257 1.00 96.38 80 PHE A O 1
ATOM 616 N N . LEU A 1 81 ? 13.313 0.503 -16.061 1.00 95.69 81 LEU A N 1
ATOM 617 C CA . LEU A 1 81 ? 13.520 1.510 -15.017 1.00 95.69 81 LEU A CA 1
ATOM 618 C C . LEU A 1 81 ? 13.181 0.963 -13.624 1.00 95.69 81 LEU A C 1
ATOM 620 O O . LEU A 1 81 ? 13.944 1.178 -12.689 1.00 95.69 81 LEU A O 1
ATOM 624 N N . SER A 1 82 ? 12.110 0.181 -13.485 1.00 96.62 82 SER A N 1
ATOM 625 C CA . SER A 1 82 ? 11.776 -0.469 -12.213 1.00 96.62 82 SER A CA 1
ATOM 626 C C . SER A 1 82 ? 12.821 -1.496 -11.779 1.00 96.62 82 SER A C 1
ATOM 628 O O . SER A 1 82 ? 13.072 -1.628 -10.585 1.00 96.62 82 SER A O 1
ATOM 630 N N . LYS A 1 83 ? 13.475 -2.199 -12.715 1.00 97.25 83 LYS A N 1
ATOM 631 C CA . LYS A 1 83 ? 14.612 -3.071 -12.378 1.00 97.25 83 LYS A CA 1
ATOM 632 C C . LYS A 1 83 ? 15.798 -2.271 -11.840 1.00 97.25 83 LYS A C 1
ATOM 634 O O . LYS A 1 83 ? 16.362 -2.687 -10.836 1.00 97.25 83 LYS A O 1
ATOM 639 N N . LEU A 1 84 ? 16.121 -1.124 -12.441 1.00 96.38 84 LEU A N 1
ATOM 640 C CA . LEU A 1 84 ? 17.169 -0.238 -11.918 1.00 96.38 84 LEU A CA 1
ATOM 641 C C . LEU A 1 84 ? 16.832 0.248 -10.498 1.00 96.38 84 LEU A C 1
ATOM 643 O O . LEU A 1 84 ? 17.674 0.168 -9.612 1.00 96.38 84 LEU A O 1
ATOM 647 N N . LEU A 1 85 ? 15.577 0.645 -10.244 1.00 95.88 85 LEU A N 1
ATOM 648 C CA . LEU A 1 85 ? 15.127 1.034 -8.899 1.00 95.88 85 LEU A CA 1
ATOM 649 C C . LEU A 1 85 ? 15.250 -0.112 -7.882 1.00 95.88 85 LEU A C 1
ATOM 651 O O . LEU A 1 85 ? 15.642 0.113 -6.739 1.00 95.88 85 LEU A O 1
ATOM 655 N N . VAL A 1 86 ? 14.933 -1.345 -8.286 1.00 97.00 86 VAL A N 1
ATOM 656 C CA . VAL A 1 86 ? 15.100 -2.546 -7.450 1.00 97.00 86 VAL A CA 1
ATOM 657 C C . VAL A 1 86 ? 16.577 -2.808 -7.144 1.00 97.00 86 VAL A C 1
ATOM 659 O O . VAL A 1 86 ? 16.906 -3.127 -6.003 1.00 97.00 86 VAL A O 1
ATOM 662 N N . GLU A 1 87 ? 17.466 -2.657 -8.127 1.00 96.31 87 GLU A N 1
ATOM 663 C CA . GLU A 1 87 ? 18.916 -2.807 -7.949 1.00 96.31 87 GLU A CA 1
ATOM 664 C C . GLU A 1 87 ? 19.477 -1.758 -6.977 1.00 96.31 87 GLU A C 1
ATOM 666 O O . GLU A 1 87 ? 20.186 -2.118 -6.032 1.00 96.31 87 GLU A O 1
ATOM 671 N N . ASP A 1 88 ? 19.091 -0.491 -7.141 1.00 96.06 88 ASP A N 1
ATOM 672 C CA . ASP A 1 88 ? 19.489 0.606 -6.254 1.00 96.06 88 ASP A CA 1
ATOM 673 C C . ASP A 1 88 ? 18.975 0.391 -4.823 1.00 96.06 88 ASP A C 1
ATOM 675 O O . ASP A 1 88 ? 19.730 0.514 -3.851 1.00 96.06 88 ASP A O 1
ATOM 679 N N . ALA A 1 89 ? 17.703 0.006 -4.671 1.00 96.31 89 ALA A N 1
ATOM 680 C CA . ALA A 1 89 ? 17.101 -0.273 -3.370 1.00 96.31 89 ALA A CA 1
ATOM 681 C C . ALA A 1 89 ? 17.783 -1.454 -2.665 1.00 96.31 89 ALA A C 1
ATOM 683 O O . ALA A 1 89 ? 18.059 -1.381 -1.463 1.00 96.31 89 ALA A O 1
ATOM 684 N N . GLN A 1 90 ? 18.105 -2.516 -3.407 1.00 97.56 90 GLN A N 1
ATOM 685 C CA . GLN A 1 90 ? 18.798 -3.691 -2.888 1.00 97.56 90 GLN A CA 1
ATOM 686 C C . GLN A 1 90 ? 20.234 -3.373 -2.462 1.00 97.56 90 GLN A C 1
ATOM 688 O O . GLN A 1 90 ? 20.676 -3.845 -1.412 1.00 97.56 90 GLN A O 1
ATOM 693 N N . ALA A 1 91 ? 20.959 -2.566 -3.243 1.00 97.69 91 ALA A N 1
ATOM 694 C CA . ALA A 1 91 ? 22.309 -2.125 -2.906 1.00 97.69 91 ALA A CA 1
ATOM 695 C C . ALA A 1 91 ? 22.325 -1.238 -1.650 1.00 97.69 91 ALA A C 1
ATOM 697 O O . ALA A 1 91 ? 23.231 -1.353 -0.823 1.00 97.69 91 ALA A O 1
ATOM 698 N N . ALA A 1 92 ? 21.308 -0.387 -1.485 1.00 97.81 92 ALA A N 1
ATOM 699 C CA . ALA A 1 92 ? 21.154 0.467 -0.312 1.00 97.81 92 ALA A CA 1
ATOM 700 C C . ALA A 1 92 ? 20.701 -0.299 0.946 1.00 97.81 92 ALA A C 1
ATOM 702 O O . ALA A 1 92 ? 20.997 0.133 2.059 1.00 97.81 92 ALA A O 1
ATOM 703 N N . ASN A 1 93 ? 20.003 -1.429 0.788 1.00 97.38 93 ASN A N 1
ATOM 704 C CA . ASN A 1 93 ? 19.403 -2.185 1.889 1.00 97.38 93 ASN A CA 1
ATOM 705 C C . ASN A 1 93 ? 19.714 -3.691 1.748 1.00 97.38 93 ASN A C 1
ATOM 707 O O . ASN A 1 93 ? 18.845 -4.467 1.344 1.00 97.38 93 ASN A O 1
ATOM 711 N N . PRO A 1 94 ? 20.937 -4.137 2.096 1.00 95.75 94 PRO A N 1
ATOM 712 C CA . PRO A 1 94 ? 21.399 -5.505 1.831 1.00 95.75 94 PRO A CA 1
ATOM 713 C C . PRO A 1 94 ? 20.651 -6.596 2.614 1.00 95.75 94 PRO A C 1
ATOM 715 O O . PRO A 1 94 ? 20.742 -7.766 2.256 1.00 95.75 94 PRO A O 1
ATOM 718 N N . GLU A 1 95 ? 19.929 -6.233 3.676 1.00 96.06 95 GLU A N 1
ATOM 719 C CA . GLU A 1 95 ? 19.117 -7.162 4.478 1.00 96.06 95 GLU A CA 1
ATOM 720 C C . GLU A 1 95 ? 17.663 -7.276 3.991 1.00 96.06 95 GLU A C 1
ATOM 722 O O . GLU A 1 95 ? 16.931 -8.161 4.433 1.00 96.06 95 GLU A O 1
ATOM 727 N N . ALA A 1 96 ? 17.233 -6.395 3.085 1.00 96.31 96 ALA A N 1
ATOM 728 C CA . ALA A 1 96 ? 15.905 -6.433 2.485 1.00 96.31 96 ALA A CA 1
ATOM 729 C C . ALA A 1 96 ? 15.931 -7.186 1.148 1.00 96.31 96 ALA A C 1
ATOM 731 O O . ALA A 1 96 ? 16.988 -7.382 0.553 1.00 96.31 96 ALA A O 1
ATOM 732 N N . VAL A 1 97 ? 14.755 -7.606 0.678 1.00 96.44 97 VAL A N 1
ATOM 733 C CA . VAL A 1 97 ? 14.571 -8.226 -0.640 1.00 96.44 97 VAL A CA 1
ATOM 734 C C . VAL A 1 97 ? 13.617 -7.359 -1.445 1.00 96.44 97 VAL A C 1
ATOM 736 O O . VAL A 1 97 ? 12.480 -7.139 -1.029 1.00 96.44 97 VAL A O 1
ATOM 739 N N . PHE A 1 98 ? 14.071 -6.897 -2.607 1.00 96.62 98 PHE A N 1
ATOM 740 C CA . PHE A 1 98 ? 13.264 -6.118 -3.545 1.00 96.62 98 PHE A CA 1
ATOM 741 C C . PHE A 1 98 ? 13.005 -6.932 -4.805 1.00 96.62 98 PHE A C 1
ATOM 743 O O . PHE A 1 98 ? 13.842 -7.720 -5.245 1.00 96.62 98 PHE A O 1
ATOM 750 N N . SER A 1 99 ? 11.826 -6.759 -5.394 1.00 96.12 99 SER A N 1
ATOM 751 C CA . SER A 1 99 ? 11.468 -7.454 -6.623 1.00 96.12 99 SER A CA 1
ATOM 752 C C . SER A 1 99 ? 10.553 -6.603 -7.487 1.00 96.12 99 SER A C 1
ATOM 754 O O . SER A 1 99 ? 9.888 -5.686 -7.009 1.00 96.12 99 SER A O 1
ATOM 756 N N . THR A 1 100 ? 10.492 -6.953 -8.766 1.00 96.31 100 THR A N 1
ATOM 757 C CA . THR A 1 100 ? 9.504 -6.429 -9.707 1.00 96.31 100 THR A CA 1
ATOM 758 C C . THR A 1 100 ? 8.190 -7.219 -9.677 1.00 96.31 100 THR A C 1
ATOM 760 O O . THR A 1 100 ? 7.318 -6.958 -10.501 1.00 96.31 100 THR A O 1
ATOM 763 N N . ASP A 1 101 ? 7.997 -8.171 -8.758 1.00 96.12 101 ASP A N 1
ATOM 764 C CA . ASP A 1 101 ? 6.748 -8.937 -8.637 1.00 96.12 101 ASP A CA 1
ATOM 765 C C . ASP A 1 101 ? 5.732 -8.195 -7.759 1.00 96.12 101 ASP A C 1
ATOM 767 O O . ASP A 1 101 ? 5.350 -8.619 -6.672 1.00 96.12 101 ASP A O 1
ATOM 771 N N . THR A 1 102 ? 5.339 -7.010 -8.229 1.00 96.19 102 THR A N 1
ATOM 772 C CA . THR A 1 102 ? 4.340 -6.150 -7.587 1.00 96.19 102 THR A CA 1
ATOM 773 C C . THR A 1 102 ? 3.346 -5.644 -8.633 1.00 96.19 102 THR A C 1
ATOM 775 O O . THR A 1 102 ? 3.679 -5.597 -9.823 1.00 96.19 102 THR A O 1
ATOM 778 N N . PRO A 1 103 ? 2.125 -5.246 -8.243 1.00 96.25 103 PRO A N 1
ATOM 779 C CA . PRO A 1 103 ? 1.156 -4.715 -9.198 1.00 96.25 103 PRO A CA 1
ATOM 780 C C . PRO A 1 103 ? 1.503 -3.304 -9.705 1.00 96.25 103 PRO A C 1
ATOM 782 O O . PRO A 1 103 ? 0.858 -2.807 -10.625 1.00 96.25 103 PRO A O 1
ATOM 785 N N . PHE A 1 104 ? 2.525 -2.659 -9.136 1.00 95.50 104 PHE A N 1
ATOM 786 C CA . PHE A 1 104 ? 2.923 -1.284 -9.451 1.00 95.50 104 PHE A CA 1
ATOM 787 C C . PHE A 1 104 ? 4.148 -1.206 -10.364 1.00 95.50 104 PHE A C 1
ATOM 789 O O . PHE A 1 104 ? 4.594 -0.119 -10.707 1.00 95.50 104 PHE A O 1
ATOM 796 N N . THR A 1 105 ? 4.680 -2.348 -10.802 1.00 96.44 105 THR A N 1
ATOM 797 C CA . THR A 1 105 ? 5.935 -2.463 -11.561 1.00 96.44 105 THR A CA 1
ATOM 798 C C . THR A 1 105 ? 5.979 -1.663 -12.864 1.00 96.44 105 THR A C 1
ATOM 800 O O . THR A 1 105 ? 7.058 -1.439 -13.394 1.00 96.44 105 THR A O 1
ATOM 803 N N . LEU A 1 106 ? 4.844 -1.234 -13.421 1.00 94.88 106 LEU A N 1
ATOM 804 C CA . LEU A 1 106 ? 4.827 -0.384 -14.619 1.00 94.88 106 LEU A CA 1
ATOM 805 C C . LEU A 1 106 ? 4.499 1.090 -14.342 1.00 94.88 106 LEU A C 1
ATOM 807 O O . LEU A 1 106 ? 4.480 1.878 -15.289 1.00 94.88 106 LEU A O 1
ATOM 811 N N . MET A 1 107 ? 4.264 1.479 -13.090 1.00 92.81 107 MET A N 1
ATOM 812 C CA . MET A 1 107 ? 4.065 2.879 -12.719 1.00 92.81 107 MET A CA 1
ATOM 813 C C . MET A 1 107 ? 5.404 3.620 -12.667 1.00 92.81 107 MET A C 1
ATOM 815 O O . MET A 1 107 ? 6.412 3.055 -12.246 1.00 92.81 107 MET A O 1
ATOM 819 N N . THR A 1 108 ? 5.424 4.889 -13.081 1.00 90.88 108 THR A N 1
ATOM 820 C CA . THR A 1 108 ? 6.521 5.793 -12.695 1.00 90.88 108 THR A CA 1
ATOM 821 C C . THR A 1 108 ? 6.390 6.179 -11.223 1.00 90.88 108 THR A C 1
ATOM 823 O O . THR A 1 108 ? 5.312 6.056 -10.640 1.00 90.88 108 THR A O 1
ATOM 826 N N . ASP A 1 109 ? 7.458 6.714 -10.630 1.00 88.94 109 ASP A N 1
ATOM 827 C CA . ASP A 1 109 ? 7.411 7.238 -9.261 1.00 88.94 109 ASP A CA 1
ATOM 828 C C . ASP A 1 109 ? 6.323 8.310 -9.094 1.00 88.94 109 ASP A C 1
ATOM 830 O O . ASP A 1 109 ? 5.630 8.333 -8.078 1.00 88.94 109 ASP A O 1
ATOM 834 N N . GLU A 1 110 ? 6.111 9.173 -10.097 1.00 88.44 110 GLU A N 1
ATOM 835 C CA . GLU A 1 110 ? 5.066 10.202 -10.031 1.00 88.44 110 GLU A CA 1
ATOM 836 C C . GLU A 1 110 ? 3.657 9.609 -10.134 1.00 88.44 110 GLU A C 1
ATOM 838 O O . GLU A 1 110 ? 2.743 10.052 -9.437 1.00 88.44 110 GLU A O 1
ATOM 843 N N . GLU A 1 111 ? 3.466 8.607 -10.995 1.00 89.81 111 GLU A N 1
ATOM 844 C CA . GLU A 1 111 ? 2.193 7.896 -11.120 1.00 89.81 111 GLU A CA 1
ATOM 845 C C . GLU A 1 111 ? 1.870 7.123 -9.840 1.00 89.81 111 GLU A C 1
ATOM 847 O O . GLU A 1 111 ? 0.739 7.198 -9.361 1.00 89.81 111 GLU A O 1
ATOM 852 N N . PHE A 1 112 ? 2.858 6.443 -9.251 1.00 91.06 112 PHE A N 1
ATOM 853 C CA . PHE A 1 112 ? 2.696 5.712 -7.998 1.00 91.06 112 PHE A CA 1
ATOM 854 C C . PHE A 1 112 ? 2.429 6.656 -6.819 1.00 91.06 112 PHE A C 1
ATOM 856 O O . PHE A 1 112 ? 1.508 6.417 -6.037 1.00 91.06 112 PHE A O 1
ATOM 863 N N . ALA A 1 113 ? 3.155 7.775 -6.725 1.00 88.81 113 ALA A N 1
ATOM 864 C CA . ALA A 1 113 ? 2.909 8.803 -5.713 1.00 88.81 113 ALA A CA 1
ATOM 865 C C . ALA A 1 113 ? 1.496 9.395 -5.833 1.00 88.81 113 ALA A C 1
ATOM 867 O O . ALA A 1 113 ? 0.813 9.594 -4.830 1.00 88.81 113 ALA A O 1
ATOM 868 N N . LYS A 1 114 ? 1.020 9.631 -7.061 1.00 87.19 114 LYS A N 1
ATOM 869 C CA . LYS A 1 114 ? -0.355 10.082 -7.306 1.00 87.19 114 LYS A CA 1
ATOM 870 C C . LYS A 1 114 ? -1.389 9.005 -6.971 1.00 87.19 114 LYS A C 1
ATOM 872 O O . LYS A 1 114 ? -2.457 9.345 -6.475 1.00 87.19 114 LYS A O 1
ATOM 877 N N . PHE A 1 115 ? -1.091 7.739 -7.260 1.00 87.88 115 PHE A N 1
ATOM 878 C CA . PHE A 1 115 ? -1.972 6.608 -6.978 1.00 87.88 115 PHE A CA 1
ATOM 879 C C . PHE A 1 115 ? -2.184 6.416 -5.473 1.00 87.88 115 PHE A C 1
ATOM 881 O O . PHE A 1 115 ? -3.325 6.291 -5.039 1.00 87.88 115 PHE A O 1
ATOM 888 N N . ILE A 1 116 ? -1.104 6.412 -4.683 1.00 87.19 116 ILE A N 1
ATOM 889 C CA . ILE A 1 116 ? -1.184 6.187 -3.232 1.00 87.19 116 ILE A CA 1
ATOM 890 C C . ILE A 1 116 ? -1.715 7.417 -2.473 1.00 87.19 116 ILE A C 1
ATOM 892 O O . ILE A 1 116 ? -2.305 7.277 -1.401 1.00 87.19 116 ILE A O 1
ATOM 896 N N . GLY A 1 117 ? -1.535 8.612 -3.048 1.00 84.44 117 GLY A N 1
ATOM 897 C CA . GLY A 1 117 ? -1.978 9.884 -2.485 1.00 84.44 117 GLY A CA 1
ATOM 898 C C . GLY A 1 117 ? -1.116 10.384 -1.321 1.00 84.44 117 GLY A C 1
ATOM 899 O O . GLY A 1 117 ? -0.147 9.753 -0.898 1.00 84.44 117 GLY A O 1
ATOM 900 N N . GLU A 1 118 ? -1.476 11.550 -0.788 1.00 79.38 118 GLU A N 1
ATOM 901 C CA . GLU A 1 118 ? -0.907 12.077 0.453 1.00 79.38 118 GLU A CA 1
ATOM 902 C C . GLU A 1 118 ? -1.927 11.881 1.582 1.00 79.38 118 GLU A C 1
ATOM 904 O O . GLU A 1 118 ? -3.103 12.187 1.421 1.00 79.38 118 GLU A O 1
ATOM 909 N N . SER A 1 119 ? -1.486 11.373 2.735 1.00 73.25 119 SER A N 1
ATOM 910 C CA . SER A 1 119 ? -2.354 11.229 3.914 1.00 73.25 119 SER A CA 1
ATOM 911 C C . SER A 1 119 ? -2.143 12.327 4.954 1.00 73.25 119 SER A C 1
ATOM 913 O O . SER A 1 119 ? -2.867 12.366 5.940 1.00 73.25 119 SER A O 1
ATOM 915 N N . PHE A 1 120 ? -1.164 13.211 4.776 1.00 71.69 120 PHE A N 1
ATOM 916 C CA . PHE A 1 120 ? -0.897 14.311 5.698 1.00 71.69 120 PHE A CA 1
ATOM 917 C C . PHE A 1 120 ? -0.769 15.599 4.902 1.00 71.69 120 PHE A C 1
ATOM 919 O O . PHE A 1 120 ? -0.021 15.643 3.926 1.00 71.69 120 PHE A O 1
ATOM 926 N N . GLN A 1 121 ? -1.416 16.673 5.357 1.00 64.81 121 GLN A N 1
ATOM 927 C CA . GLN A 1 121 ? -1.110 17.989 4.807 1.00 64.81 121 GLN A CA 1
ATOM 928 C C . GLN A 1 121 ? 0.341 18.323 5.168 1.00 64.81 121 GLN A C 1
ATOM 930 O O . GLN A 1 121 ? 0.707 18.335 6.346 1.00 64.81 121 GLN A O 1
ATOM 935 N N . ARG A 1 122 ? 1.179 18.578 4.162 1.00 52.72 122 ARG A N 1
ATOM 936 C CA . ARG A 1 122 ? 2.633 18.795 4.304 1.00 52.72 122 ARG A CA 1
ATOM 937 C C . ARG A 1 122 ? 3.003 19.916 5.290 1.00 52.72 122 ARG A C 1
ATOM 939 O O . ARG A 1 122 ? 4.103 19.906 5.837 1.00 52.72 122 ARG A O 1
ATOM 946 N N . ASP A 1 123 ? 2.068 20.821 5.573 1.00 56.25 123 ASP A N 1
ATOM 947 C CA . ASP A 1 123 ? 2.235 21.953 6.492 1.00 56.25 123 ASP A CA 1
ATOM 948 C C . ASP A 1 123 ? 1.834 21.657 7.950 1.00 56.25 123 ASP A C 1
ATOM 950 O O . ASP A 1 123 ? 1.964 22.517 8.822 1.00 56.25 123 ASP A O 1
ATOM 954 N N . SER A 1 124 ? 1.396 20.434 8.258 1.00 58.44 124 SER A N 1
ATOM 955 C CA . SER A 1 124 ? 0.935 20.053 9.605 1.00 58.44 124 SER A CA 1
ATOM 956 C C . SER A 1 124 ? 2.060 19.941 10.647 1.00 58.44 124 SER A C 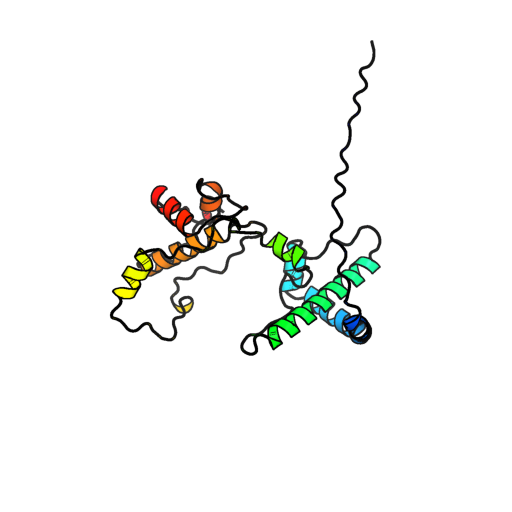1
ATOM 958 O O . SER A 1 124 ? 1.801 19.750 11.837 1.00 58.44 124 SER A O 1
ATOM 960 N N . GLY A 1 125 ? 3.318 20.072 10.215 1.00 55.75 125 GLY A N 1
ATOM 961 C CA . GLY A 1 125 ? 4.498 19.870 11.049 1.00 55.75 125 GLY A CA 1
ATOM 962 C C . GLY A 1 125 ? 4.733 18.399 11.411 1.00 55.75 125 GLY A C 1
ATOM 963 O O . GLY A 1 125 ? 3.961 17.509 11.063 1.00 55.75 125 GLY A O 1
ATOM 964 N N . ALA A 1 126 ? 5.842 18.128 12.104 1.00 58.47 126 ALA A N 1
ATOM 965 C CA . ALA A 1 126 ? 6.118 16.793 12.627 1.00 58.47 126 ALA A CA 1
ATOM 966 C C . ALA A 1 126 ? 5.024 16.366 13.621 1.00 58.47 126 ALA A C 1
ATOM 968 O O . ALA A 1 126 ? 4.563 17.191 14.418 1.00 58.47 126 ALA A O 1
ATOM 969 N N . LEU A 1 127 ? 4.665 15.074 13.617 1.00 56.00 127 LEU A N 1
ATOM 970 C CA . LEU A 1 127 ? 3.808 14.482 14.644 1.00 56.00 127 LEU A CA 1
ATOM 971 C C . LEU A 1 127 ? 4.373 14.851 16.019 1.00 56.00 127 LEU A C 1
ATOM 973 O O . LEU A 1 127 ? 5.471 14.433 16.392 1.00 56.00 127 LEU A O 1
ATOM 977 N N . LYS A 1 128 ? 3.642 15.676 16.772 1.00 55.75 128 LYS A N 1
ATOM 978 C CA . LYS A 1 128 ? 4.037 16.002 18.140 1.00 55.75 128 LYS A CA 1
ATOM 979 C C . LYS A 1 128 ? 3.862 14.738 18.970 1.00 55.75 128 LYS A C 1
ATOM 981 O O . LYS A 1 128 ? 2.740 14.257 19.122 1.00 55.75 128 LYS A O 1
ATOM 986 N N . ALA A 1 129 ? 4.964 14.212 19.505 1.00 55.84 129 ALA A N 1
ATOM 987 C CA . ALA A 1 129 ? 4.910 13.157 20.505 1.00 55.84 129 ALA A CA 1
ATOM 988 C C . ALA A 1 129 ? 3.922 13.573 21.604 1.00 55.84 129 ALA A C 1
ATOM 990 O O . ALA A 1 129 ? 3.989 14.687 22.136 1.00 55.84 129 ALA A O 1
ATOM 991 N N . THR A 1 130 ? 2.949 12.712 21.898 1.00 59.94 130 THR A N 1
ATOM 992 C CA . THR A 1 130 ? 2.005 13.006 22.972 1.00 59.94 130 THR A CA 1
ATOM 993 C C . THR A 1 130 ? 2.710 12.765 24.303 1.00 59.94 130 THR A C 1
ATOM 995 O O . THR A 1 130 ? 3.323 11.719 24.512 1.00 59.94 130 THR A O 1
ATOM 998 N N . SER A 1 131 ? 2.569 13.698 25.246 1.00 60.81 131 SER A N 1
ATOM 999 C CA . SER A 1 131 ? 3.089 13.547 26.617 1.00 60.81 131 SER A CA 1
ATOM 1000 C C . SER A 1 131 ? 2.555 12.297 27.335 1.00 60.81 131 SER A C 1
ATOM 1002 O O . SER A 1 131 ? 3.103 11.862 28.347 1.00 60.81 131 SER A O 1
ATOM 1004 N N . PHE A 1 132 ? 1.475 11.709 26.815 1.00 65.19 132 PHE A N 1
ATOM 1005 C CA . PHE A 1 132 ? 0.886 10.469 27.291 1.00 65.19 132 PHE A CA 1
ATOM 1006 C C . PHE A 1 132 ? 1.730 9.233 26.950 1.00 65.19 132 PHE A C 1
ATOM 1008 O O . PHE A 1 132 ? 1.933 8.393 27.828 1.00 65.19 132 PHE A O 1
ATOM 1015 N N . ALA A 1 133 ? 2.245 9.128 25.719 1.00 63.88 133 ALA A N 1
ATOM 1016 C CA . ALA A 1 133 ? 3.088 8.005 25.307 1.00 63.88 133 ALA A CA 1
ATOM 1017 C C . ALA A 1 133 ? 4.390 7.967 26.121 1.00 63.88 133 ALA A C 1
ATOM 1019 O O . ALA A 1 133 ? 4.734 6.926 26.680 1.00 63.88 133 ALA A O 1
ATOM 1020 N N . ASP A 1 134 ? 5.033 9.125 26.300 1.00 66.62 134 ASP A N 1
ATOM 1021 C CA . ASP A 1 134 ? 6.244 9.256 27.117 1.00 66.62 134 ASP A CA 1
ATOM 1022 C C . ASP A 1 134 ? 6.000 8.844 28.574 1.00 66.62 134 ASP A C 1
ATOM 1024 O O . ASP A 1 134 ? 6.799 8.116 29.164 1.00 66.62 134 ASP A O 1
ATOM 1028 N N . LYS A 1 135 ? 4.859 9.245 29.151 1.00 67.44 135 LYS A N 1
ATOM 1029 C CA . LYS A 1 135 ? 4.484 8.896 30.529 1.00 67.44 135 LYS A CA 1
ATOM 1030 C C . LYS A 1 135 ? 4.169 7.405 30.705 1.00 67.44 135 LYS A C 1
ATOM 1032 O O . LYS A 1 135 ? 4.423 6.844 31.772 1.00 67.44 135 LYS A O 1
ATOM 1037 N N . MET A 1 136 ? 3.600 6.760 29.686 1.00 68.12 136 MET A N 1
ATOM 1038 C CA . MET A 1 136 ? 3.351 5.314 29.688 1.00 68.12 136 MET A CA 1
ATOM 1039 C C . MET A 1 136 ? 4.652 4.521 29.559 1.00 68.12 136 MET A C 1
ATOM 1041 O O . MET A 1 136 ? 4.868 3.582 30.323 1.00 68.12 136 MET A O 1
ATOM 1045 N N . LEU A 1 137 ? 5.547 4.937 28.659 1.00 65.31 137 LEU A N 1
ATOM 1046 C CA . LEU A 1 137 ? 6.863 4.322 28.486 1.00 65.31 137 LEU A CA 1
ATOM 1047 C C . LEU A 1 137 ? 7.727 4.480 29.743 1.00 65.31 137 LEU A C 1
ATOM 1049 O O . LEU A 1 137 ? 8.355 3.516 30.171 1.00 65.31 137 LEU A O 1
ATOM 1053 N N . SER A 1 138 ? 7.691 5.645 30.401 1.00 67.56 138 SER A N 1
ATOM 1054 C CA . SER A 1 138 ? 8.443 5.883 31.641 1.00 67.56 138 SER A CA 1
ATOM 1055 C C . SER A 1 138 ? 7.959 5.054 32.835 1.00 67.56 138 SER A C 1
ATOM 1057 O O . SER A 1 138 ? 8.710 4.858 33.786 1.00 67.56 138 SER A O 1
ATOM 1059 N N . ASN A 1 139 ? 6.708 4.581 32.808 1.00 65.25 139 ASN A N 1
ATOM 1060 C CA . ASN A 1 139 ? 6.117 3.766 33.873 1.00 65.25 139 ASN A CA 1
ATOM 1061 C C . ASN A 1 139 ? 6.233 2.252 33.622 1.00 65.25 139 ASN A C 1
ATOM 1063 O O . ASN A 1 139 ? 5.859 1.468 34.497 1.00 65.25 139 ASN A O 1
ATOM 1067 N N . SER A 1 140 ? 6.735 1.822 32.459 1.00 67.88 140 SER A N 1
ATOM 1068 C CA . SER A 1 140 ? 6.947 0.403 32.176 1.00 67.88 140 SER A CA 1
ATOM 1069 C C . SER A 1 140 ? 8.208 -0.093 32.884 1.00 67.88 140 SER A C 1
ATOM 1071 O O . SER A 1 140 ? 9.326 0.196 32.470 1.00 67.88 140 SER A O 1
ATOM 1073 N N . THR A 1 141 ? 8.035 -0.866 33.956 1.00 64.56 141 THR A N 1
ATOM 1074 C CA . THR A 1 141 ? 9.138 -1.517 34.685 1.00 64.56 141 THR A CA 1
ATOM 1075 C C . THR A 1 141 ? 9.535 -2.871 34.099 1.00 64.56 141 THR A C 1
ATOM 1077 O O . THR A 1 141 ? 10.533 -3.454 34.523 1.00 64.56 141 THR A O 1
ATOM 1080 N N . ASN A 1 142 ? 8.772 -3.381 33.129 1.00 67.44 142 ASN A N 1
ATOM 1081 C CA . ASN A 1 142 ? 9.078 -4.642 32.471 1.00 67.44 142 ASN A CA 1
ATOM 1082 C C . ASN A 1 142 ? 10.043 -4.403 31.303 1.00 67.44 142 ASN A C 1
ATOM 1084 O O . ASN A 1 142 ? 9.807 -3.484 30.512 1.00 67.44 142 ASN A O 1
ATOM 1088 N N . PRO A 1 143 ? 11.097 -5.227 31.156 1.00 67.69 143 PRO A N 1
ATOM 1089 C CA . PRO A 1 143 ? 11.924 -5.190 29.961 1.00 67.69 143 PRO A CA 1
ATOM 1090 C C . PRO A 1 143 ? 11.035 -5.460 28.745 1.00 67.69 143 PRO A C 1
ATOM 1092 O O . PRO A 1 143 ? 10.292 -6.445 28.719 1.00 67.69 143 PRO A O 1
ATOM 1095 N N . SER A 1 144 ? 11.088 -4.569 27.753 1.00 67.69 144 SER A N 1
ATOM 1096 C CA . SER A 1 144 ? 10.435 -4.827 26.474 1.00 67.69 144 SER A CA 1
ATOM 1097 C C . SER A 1 144 ? 11.055 -6.091 25.876 1.00 67.69 144 SER A C 1
ATOM 1099 O O . SER A 1 144 ? 12.286 -6.198 25.877 1.00 67.69 144 SER A O 1
ATOM 1101 N N . PRO A 1 145 ? 10.256 -7.051 25.380 1.00 73.50 145 PRO A N 1
ATOM 1102 C CA . PRO A 1 145 ? 10.810 -8.138 24.586 1.00 73.50 145 PRO A CA 1
ATOM 1103 C C . PRO A 1 145 ? 11.618 -7.542 23.427 1.00 73.50 145 PRO A C 1
ATOM 1105 O O . PRO A 1 145 ? 11.207 -6.540 22.838 1.00 73.50 145 PRO A O 1
ATOM 1108 N N . THR A 1 146 ? 12.778 -8.137 23.143 1.00 77.94 146 THR A N 1
ATOM 1109 C CA . THR A 1 146 ? 13.640 -7.731 22.023 1.00 77.94 146 THR A CA 1
ATOM 1110 C C . THR A 1 146 ? 12.952 -7.962 20.686 1.00 77.94 146 THR A C 1
ATOM 1112 O O . THR A 1 146 ? 13.150 -7.180 19.766 1.00 77.94 146 THR A O 1
ATOM 1115 N N . ASP A 1 147 ? 12.079 -8.973 20.629 1.00 84.38 147 ASP A N 1
ATOM 1116 C CA . ASP A 1 147 ? 11.369 -9.392 19.429 1.00 84.38 147 ASP A CA 1
ATOM 1117 C C . ASP A 1 147 ? 9.888 -9.594 19.760 1.00 84.38 147 ASP A C 1
ATOM 1119 O O . ASP A 1 147 ? 9.514 -10.450 20.571 1.00 84.38 147 ASP A O 1
ATOM 1123 N N . LYS A 1 148 ? 9.024 -8.776 19.156 1.00 85.75 148 LYS A N 1
ATOM 1124 C CA . LYS A 1 148 ? 7.572 -8.897 19.291 1.00 85.75 148 LYS A CA 1
ATOM 1125 C C . LYS A 1 148 ? 6.922 -8.829 17.921 1.00 85.75 148 LYS A C 1
ATOM 1127 O O . LYS A 1 148 ? 6.868 -7.771 17.308 1.00 85.75 148 LYS A O 1
ATOM 1132 N N . ASP A 1 149 ? 6.359 -9.955 17.510 1.00 91.06 149 ASP A N 1
ATOM 1133 C CA . ASP A 1 149 ? 5.478 -10.044 16.355 1.00 91.06 149 ASP A CA 1
ATOM 1134 C C . ASP A 1 149 ? 4.021 -10.123 16.840 1.00 91.06 149 ASP A C 1
ATOM 1136 O O . ASP A 1 149 ? 3.649 -11.013 17.612 1.00 91.06 149 ASP A O 1
ATOM 1140 N N . TRP A 1 150 ? 3.197 -9.145 16.459 1.00 91.75 150 TRP A N 1
ATOM 1141 C CA . TRP A 1 150 ? 1.769 -9.157 16.780 1.00 91.75 150 TRP A CA 1
ATOM 1142 C C . TRP A 1 150 ? 0.960 -10.006 15.802 1.00 91.75 150 TRP A C 1
ATOM 1144 O O . TRP A 1 150 ? -0.124 -10.451 16.175 1.00 91.75 150 TRP A O 1
ATOM 1154 N N . THR A 1 151 ? 1.467 -10.305 14.604 1.00 91.75 151 THR A N 1
ATOM 1155 C CA . THR A 1 151 ? 0.748 -11.121 13.611 1.00 91.75 151 THR A CA 1
ATOM 1156 C C . THR A 1 151 ? 0.495 -12.540 14.123 1.00 91.75 151 THR A C 1
ATOM 1158 O O . THR A 1 151 ? -0.544 -13.131 13.839 1.00 91.75 151 THR A O 1
ATOM 1161 N N . THR A 1 152 ? 1.356 -13.045 15.012 1.00 92.62 152 THR A N 1
ATOM 1162 C CA . THR A 1 152 ? 1.192 -14.360 15.649 1.00 92.62 152 THR A CA 1
ATOM 1163 C C . THR A 1 152 ? 0.185 -14.363 16.806 1.00 92.62 152 THR A C 1
ATOM 1165 O O . THR A 1 152 ? -0.031 -15.402 17.426 1.00 92.62 152 THR A O 1
ATOM 1168 N N . SER A 1 153 ? -0.403 -13.215 17.162 1.00 93.31 153 SER A N 1
ATOM 1169 C CA . SER A 1 153 ? -1.343 -13.109 18.290 1.00 93.31 153 SER A CA 1
ATOM 1170 C C . SER A 1 153 ? -2.764 -13.567 17.958 1.00 93.31 153 SER A C 1
ATOM 1172 O O . SER A 1 153 ? -3.546 -13.811 18.872 1.00 93.31 153 SER A O 1
ATOM 1174 N N . GLY A 1 154 ? -3.111 -13.647 16.668 1.00 95.38 154 GLY A N 1
ATOM 1175 C CA . GLY A 1 154 ? -4.494 -13.819 16.213 1.00 95.38 154 GLY A CA 1
ATOM 1176 C C . GLY A 1 154 ? -5.349 -12.548 16.306 1.00 95.38 154 GLY A C 1
ATOM 1177 O O . GLY A 1 154 ? -6.539 -12.607 16.017 1.00 95.38 154 GLY A O 1
ATOM 1178 N N . CYS A 1 155 ? -4.757 -11.410 16.688 1.00 97.31 155 CYS A N 1
ATOM 1179 C CA . CYS A 1 155 ? -5.429 -10.116 16.819 1.00 97.31 155 CYS A CA 1
ATOM 1180 C C . CYS A 1 155 ? -5.037 -9.102 15.738 1.00 97.31 155 CYS A C 1
ATOM 1182 O O . CYS A 1 155 ? -5.232 -7.911 15.937 1.00 97.31 155 CYS A O 1
ATOM 1184 N N . ILE A 1 156 ? -4.493 -9.559 14.610 1.00 96.56 156 ILE A N 1
ATOM 1185 C CA . ILE A 1 156 ? -4.200 -8.716 13.447 1.00 96.56 156 ILE A CA 1
ATOM 1186 C C . ILE A 1 156 ? -5.156 -9.110 12.323 1.00 96.56 156 ILE A C 1
ATOM 1188 O O . ILE A 1 156 ? -5.199 -10.280 11.937 1.00 96.56 156 ILE A O 1
ATOM 1192 N N . ALA A 1 157 ? -5.940 -8.150 11.829 1.00 95.25 157 ALA A N 1
ATOM 1193 C CA . ALA A 1 157 ? -6.823 -8.353 10.685 1.00 95.25 157 ALA A CA 1
ATOM 1194 C C . ALA A 1 157 ? -6.022 -8.604 9.391 1.00 95.25 157 ALA A C 1
ATOM 1196 O O . ALA A 1 157 ? -4.856 -8.206 9.303 1.00 95.25 157 ALA A O 1
ATOM 1197 N N . PRO A 1 158 ? -6.613 -9.271 8.379 1.00 95.06 158 PRO A N 1
ATOM 1198 C CA . PRO A 1 158 ? -5.984 -9.411 7.069 1.00 95.06 158 PRO A CA 1
ATOM 1199 C C . PRO A 1 158 ? -5.581 -8.056 6.477 1.00 95.06 158 PRO A C 1
ATOM 1201 O O . PRO A 1 158 ? -6.261 -7.054 6.685 1.00 95.06 158 PRO A O 1
ATOM 1204 N N . VAL A 1 159 ? -4.493 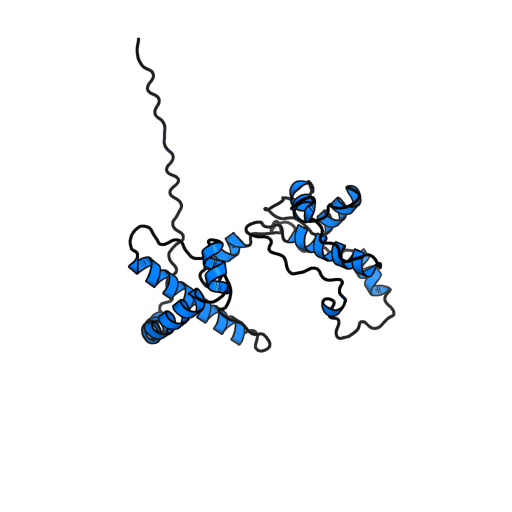-8.041 5.703 1.00 95.56 159 VAL A N 1
ATOM 1205 C CA . VAL A 1 159 ? -4.051 -6.837 4.988 1.00 95.56 159 VAL A CA 1
ATOM 1206 C C . VAL A 1 159 ? -5.154 -6.379 4.031 1.00 95.56 159 VAL A C 1
ATOM 1208 O O . VAL A 1 159 ? -5.638 -7.165 3.215 1.00 95.56 159 VAL A O 1
ATOM 1211 N N . LYS A 1 160 ? -5.532 -5.104 4.137 1.00 95.12 160 LYS A N 1
ATOM 1212 C CA . LYS A 1 160 ? -6.531 -4.443 3.289 1.00 95.12 160 LYS A CA 1
ATOM 1213 C C . LYS A 1 160 ? -5.853 -3.545 2.240 1.00 95.12 160 LYS A C 1
ATOM 1215 O O . LYS A 1 160 ? -4.641 -3.336 2.282 1.00 95.12 160 LYS A O 1
ATOM 1220 N N . ASN A 1 161 ? -6.634 -3.002 1.304 1.00 93.31 161 ASN A N 1
ATOM 1221 C CA . ASN A 1 161 ? -6.159 -2.083 0.267 1.00 93.31 161 ASN A CA 1
ATOM 1222 C C . ASN A 1 161 ? -6.949 -0.764 0.314 1.00 93.31 161 ASN A C 1
ATOM 1224 O O . ASN A 1 161 ? -8.156 -0.774 0.103 1.00 93.31 161 ASN A O 1
ATOM 1228 N N . GLN A 1 162 ? -6.259 0.358 0.543 1.00 93.38 162 GLN A N 1
ATOM 1229 C CA . GLN A 1 162 ? -6.866 1.698 0.583 1.00 93.38 162 GLN A CA 1
ATOM 1230 C C . GLN A 1 162 ? -7.300 2.233 -0.793 1.00 93.38 162 GLN A C 1
ATOM 1232 O O . GLN A 1 162 ? -8.045 3.208 -0.877 1.00 93.38 162 GLN A O 1
ATOM 1237 N N . GLY A 1 163 ? -6.821 1.625 -1.880 1.00 91.06 163 GLY A N 1
ATOM 1238 C CA . GLY A 1 163 ? -7.086 2.071 -3.243 1.00 91.06 163 GLY A CA 1
ATOM 1239 C C . GLY A 1 163 ? -6.491 3.448 -3.553 1.00 91.06 163 GLY A C 1
ATOM 1240 O O . GLY A 1 163 ? -5.446 3.827 -3.033 1.00 91.06 163 GLY A O 1
ATOM 1241 N N . GLN A 1 164 ? -7.170 4.193 -4.428 1.00 91.00 164 GLN A N 1
ATOM 1242 C CA . GLN A 1 164 ? -6.760 5.526 -4.898 1.00 91.00 164 GLN A CA 1
ATOM 1243 C C . GLN A 1 164 ? -7.299 6.641 -3.990 1.00 91.00 164 GLN A C 1
ATOM 1245 O O . GLN A 1 164 ? -7.965 7.570 -4.445 1.00 91.00 164 GLN A O 1
ATOM 1250 N N . CYS A 1 165 ? -7.073 6.507 -2.688 1.00 92.69 165 CYS A N 1
ATOM 1251 C CA . CYS A 1 165 ? -7.554 7.426 -1.665 1.00 92.69 165 CYS A CA 1
ATOM 1252 C C . CYS A 1 165 ? -6.464 7.585 -0.603 1.00 92.69 165 CYS A C 1
ATOM 1254 O O . CYS A 1 165 ? -5.926 6.585 -0.127 1.00 92.69 165 CYS A O 1
ATOM 1256 N N . GLY A 1 166 ? -6.149 8.819 -0.199 1.00 93.38 166 GLY A N 1
ATOM 1257 C CA . GLY A 1 166 ? -5.196 9.130 0.874 1.00 93.38 166 GLY A CA 1
ATOM 1258 C C . GLY A 1 166 ? -5.736 8.815 2.273 1.00 93.38 166 GLY A C 1
ATOM 1259 O O . GLY A 1 166 ? -5.558 9.599 3.197 1.00 93.38 166 GLY A O 1
ATOM 1260 N N . SER A 1 167 ? -6.419 7.681 2.441 1.00 95.44 167 SER A N 1
ATOM 1261 C CA . SER A 1 167 ? -7.116 7.266 3.663 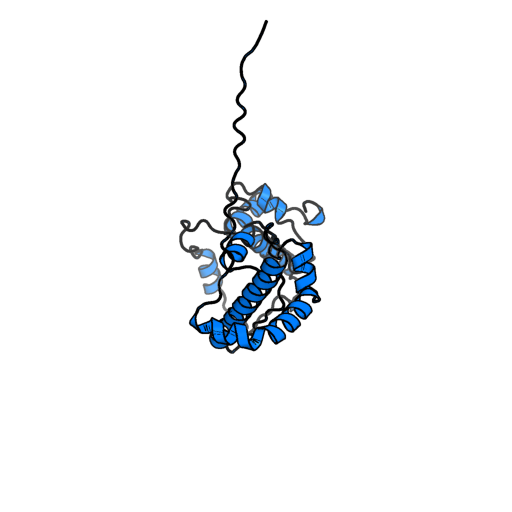1.00 95.44 167 SER A CA 1
ATOM 1262 C C . SER A 1 167 ? -6.250 6.457 4.629 1.00 95.44 167 SER A C 1
ATOM 1264 O O . SER A 1 167 ? -6.772 5.918 5.603 1.00 95.44 167 SER A O 1
ATOM 1266 N N . CYS A 1 168 ? -4.930 6.361 4.424 1.00 95.19 168 CYS A N 1
ATOM 1267 C CA . CYS A 1 168 ? -4.085 5.518 5.278 1.00 95.19 168 CYS A CA 1
ATOM 1268 C C . CYS A 1 168 ? -4.115 5.931 6.764 1.00 95.19 168 CYS A C 1
ATOM 1270 O O . CYS A 1 168 ? -3.915 5.090 7.640 1.00 95.19 168 CYS A O 1
ATOM 1272 N N . TRP A 1 169 ? -4.457 7.190 7.063 1.00 94.75 169 TRP A N 1
ATOM 1273 C CA . TRP A 1 169 ? -4.751 7.664 8.414 1.00 94.75 169 TRP A CA 1
ATOM 1274 C C . TRP A 1 169 ? -5.917 6.916 9.086 1.00 94.75 169 TRP A C 1
ATOM 1276 O O . TRP A 1 169 ? -5.813 6.559 10.263 1.00 94.75 169 TRP A O 1
ATOM 1286 N N . ALA A 1 170 ? -6.991 6.639 8.342 1.00 96.75 170 ALA A N 1
ATOM 1287 C CA . ALA A 1 170 ? -8.151 5.887 8.809 1.00 96.75 170 ALA A CA 1
ATOM 1288 C C . ALA A 1 170 ? -7.797 4.403 8.977 1.00 96.75 170 ALA A C 1
ATOM 1290 O O . ALA A 1 170 ? -8.039 3.844 10.045 1.00 96.75 170 ALA A O 1
ATOM 1291 N N . PHE A 1 171 ? -7.119 3.801 7.991 1.00 97.62 171 PHE A N 1
ATOM 1292 C CA . PHE A 1 171 ? -6.624 2.416 8.073 1.00 97.62 171 PHE A CA 1
ATOM 1293 C C . PHE A 1 171 ? -5.718 2.200 9.290 1.00 97.62 171 PHE A C 1
ATOM 1295 O O . PHE A 1 171 ? -5.876 1.225 10.023 1.00 97.62 171 PHE A O 1
ATOM 1302 N N . ALA A 1 172 ? -4.796 3.127 9.560 1.00 96.44 172 ALA A N 1
ATOM 1303 C CA . ALA A 1 172 ? -3.912 3.042 10.719 1.00 96.44 172 ALA A CA 1
ATOM 1304 C C . ALA A 1 172 ? -4.684 3.097 12.049 1.00 96.44 172 ALA A C 1
ATOM 1306 O O . ALA A 1 172 ? -4.385 2.333 12.970 1.00 96.44 172 ALA A O 1
ATOM 1307 N N . ALA A 1 173 ? -5.680 3.982 12.161 1.00 96.69 173 ALA A N 1
ATOM 1308 C CA . ALA A 1 173 ? -6.508 4.100 13.360 1.00 96.69 173 ALA A CA 1
ATOM 1309 C C . ALA A 1 173 ? -7.393 2.865 13.576 1.00 96.69 173 ALA A C 1
ATOM 1311 O O . ALA A 1 173 ? -7.456 2.335 14.689 1.00 96.69 173 ALA A O 1
ATOM 1312 N N . VAL A 1 174 ? -8.043 2.390 12.513 1.00 98.19 174 VAL A N 1
ATOM 1313 C CA . VAL A 1 174 ? -8.934 1.231 12.548 1.00 98.19 174 VAL A CA 1
ATOM 1314 C C . VAL A 1 174 ? -8.161 -0.047 12.869 1.00 98.19 174 VAL A C 1
ATOM 1316 O O . VAL A 1 174 ? -8.527 -0.731 13.822 1.00 98.19 174 VAL A O 1
ATOM 1319 N N . ALA A 1 175 ? -7.034 -0.320 12.206 1.00 97.69 175 ALA A N 1
ATOM 1320 C CA . ALA A 1 175 ? -6.214 -1.503 12.491 1.00 97.69 175 ALA A CA 1
ATOM 1321 C C . ALA A 1 175 ? -5.699 -1.529 13.945 1.00 97.69 175 ALA A C 1
ATOM 1323 O O . ALA A 1 175 ? -5.677 -2.579 14.602 1.00 97.69 175 ALA A O 1
ATOM 1324 N N . ALA A 1 176 ? -5.314 -0.366 14.485 1.00 96.56 176 ALA A N 1
ATOM 1325 C CA . ALA A 1 176 ? -4.917 -0.241 15.886 1.00 96.56 176 ALA A CA 1
ATOM 1326 C C . ALA A 1 176 ? -6.089 -0.528 16.841 1.00 96.56 176 ALA A C 1
ATOM 1328 O O . ALA A 1 176 ? -5.908 -1.213 17.852 1.00 96.56 176 ALA A O 1
ATOM 1329 N N . LEU A 1 177 ? -7.290 -0.038 16.518 1.00 97.31 177 LEU A N 1
ATOM 1330 C CA . LEU A 1 177 ? -8.501 -0.285 17.295 1.00 97.31 177 LEU A CA 1
ATOM 1331 C C . LEU A 1 177 ? -8.912 -1.760 17.266 1.00 97.31 177 LEU A C 1
ATOM 1333 O O . LEU A 1 177 ? -9.137 -2.333 18.330 1.00 97.31 177 LEU A O 1
ATOM 1337 N N . GLU A 1 178 ? -8.978 -2.381 16.087 1.00 98.06 178 GLU A N 1
ATOM 1338 C CA . GLU A 1 178 ? -9.280 -3.808 15.909 1.00 98.06 178 GLU A CA 1
ATOM 1339 C C . GLU A 1 178 ? -8.359 -4.671 16.779 1.00 98.06 178 GLU A C 1
ATOM 1341 O O . GLU A 1 178 ? -8.819 -5.510 17.563 1.00 98.06 178 GLU A O 1
ATOM 1346 N N . SER A 1 179 ? -7.054 -4.394 16.705 1.00 97.44 179 SER A N 1
ATOM 1347 C CA . SER A 1 179 ? -6.033 -5.100 17.476 1.00 97.44 179 SER A CA 1
ATOM 1348 C C . SER A 1 179 ? -6.223 -4.900 18.979 1.00 97.44 179 SER A C 1
ATOM 1350 O O . SER A 1 179 ? -6.237 -5.868 19.740 1.00 97.44 179 SER A O 1
ATOM 1352 N N . ALA A 1 180 ? -6.420 -3.658 19.432 1.00 95.56 180 ALA A N 1
ATOM 1353 C CA . ALA A 1 180 ? -6.620 -3.345 20.846 1.00 95.56 180 ALA A CA 1
ATOM 1354 C C . ALA A 1 180 ? -7.893 -3.996 21.414 1.00 95.56 180 ALA A C 1
ATOM 1356 O O . ALA A 1 180 ? -7.890 -4.522 22.530 1.00 95.56 180 ALA A O 1
ATOM 1357 N N . VAL A 1 181 ? -8.975 -3.999 20.634 1.00 96.06 181 VAL A N 1
ATOM 1358 C CA . VAL A 1 181 ? -10.246 -4.638 20.982 1.00 96.06 181 VAL A CA 1
ATOM 1359 C C . VAL A 1 181 ? -10.064 -6.148 21.115 1.00 96.06 181 VAL A C 1
ATOM 1361 O O . VAL A 1 181 ? -10.475 -6.716 22.131 1.00 96.06 181 VAL A O 1
ATOM 1364 N N . CYS A 1 182 ? -9.393 -6.791 20.160 1.00 97.81 182 CYS A N 1
ATOM 1365 C CA . CYS A 1 182 ? -9.120 -8.223 20.228 1.00 97.81 182 CYS A CA 1
ATOM 1366 C C . CYS A 1 182 ? -8.245 -8.589 21.436 1.00 97.81 182 CYS A C 1
ATOM 1368 O O . CYS A 1 182 ? -8.593 -9.469 22.226 1.00 97.81 182 CYS A O 1
ATOM 1370 N N . LEU A 1 183 ? -7.166 -7.835 21.668 1.00 95.75 183 LEU A N 1
ATOM 1371 C CA . LEU A 1 183 ? -6.260 -8.038 22.804 1.00 95.75 183 LEU A CA 1
ATOM 1372 C C . LEU A 1 183 ? -6.933 -7.820 24.167 1.00 95.75 183 LEU A C 1
ATOM 1374 O O . LEU A 1 183 ? -6.466 -8.357 25.170 1.00 95.75 183 LEU A O 1
ATOM 1378 N N . SER A 1 184 ? -8.050 -7.086 24.219 1.00 96.00 184 SER A N 1
ATOM 1379 C CA . SER A 1 184 ? -8.870 -6.947 25.432 1.00 96.00 184 SER A CA 1
ATOM 1380 C C . SER A 1 184 ? -9.725 -8.185 25.754 1.00 96.00 184 SER A C 1
ATOM 1382 O O . SER A 1 184 ? -10.419 -8.208 26.771 1.00 96.00 184 SER A O 1
ATOM 1384 N N . GLY A 1 185 ? -9.681 -9.218 24.906 1.00 96.81 185 GLY A N 1
ATOM 1385 C CA . GLY A 1 185 ? -10.427 -10.469 25.060 1.00 96.81 185 GLY A CA 1
ATOM 1386 C C . GLY A 1 185 ? -11.719 -10.540 24.245 1.00 96.81 185 GLY A C 1
ATOM 1387 O O . GLY A 1 185 ? -12.547 -11.415 24.498 1.00 96.81 185 GLY A O 1
ATOM 1388 N N . LYS A 1 186 ? -11.923 -9.629 23.286 1.00 97.06 186 LYS A N 1
ATOM 1389 C CA . LYS A 1 186 ? -13.033 -9.708 22.324 1.00 97.06 186 LYS A CA 1
ATOM 1390 C C . LYS A 1 186 ? -12.583 -10.429 21.043 1.00 97.06 186 LYS A C 1
ATOM 1392 O O . LYS A 1 186 ? -11.387 -10.538 20.798 1.00 97.06 186 LYS A O 1
ATOM 1397 N N . PRO A 1 187 ? -13.509 -10.934 20.214 1.00 97.25 187 PRO A N 1
ATOM 1398 C CA . PRO A 1 187 ? -13.151 -11.478 18.907 1.00 97.25 187 PRO A CA 1
ATOM 1399 C C . PRO A 1 187 ? -12.545 -10.406 17.993 1.00 97.25 187 PRO A C 1
ATOM 1401 O O . PRO A 1 187 ? -13.009 -9.262 17.991 1.00 97.25 187 PRO A O 1
ATOM 1404 N N . LEU A 1 188 ? -11.560 -10.793 17.179 1.00 97.75 188 LEU A N 1
ATOM 1405 C CA . LEU A 1 188 ? -11.082 -9.966 16.075 1.00 97.75 188 LEU A CA 1
ATOM 1406 C C . LEU A 1 188 ? -12.240 -9.722 15.099 1.00 97.75 188 LEU A C 1
ATOM 1408 O O . LEU A 1 188 ? -12.782 -10.665 14.526 1.00 97.75 188 LEU A O 1
ATOM 1412 N N . THR A 1 189 ? -12.634 -8.460 14.958 1.00 96.88 189 THR A N 1
ATOM 1413 C CA . THR A 1 189 ? -13.781 -8.038 14.149 1.00 96.88 189 THR A CA 1
ATOM 1414 C C . THR A 1 189 ? -13.303 -6.966 13.180 1.00 96.88 189 THR A C 1
ATOM 1416 O O . THR A 1 189 ? -12.850 -5.937 13.671 1.00 96.88 189 THR A O 1
ATOM 1419 N N . PRO A 1 190 ? -13.396 -7.177 11.855 1.00 97.69 190 PRO A N 1
ATOM 1420 C CA . PRO A 1 190 ? -13.099 -6.137 10.880 1.00 97.69 190 PRO A CA 1
ATOM 1421 C C . PRO A 1 190 ? -14.040 -4.935 11.030 1.00 97.69 190 PRO A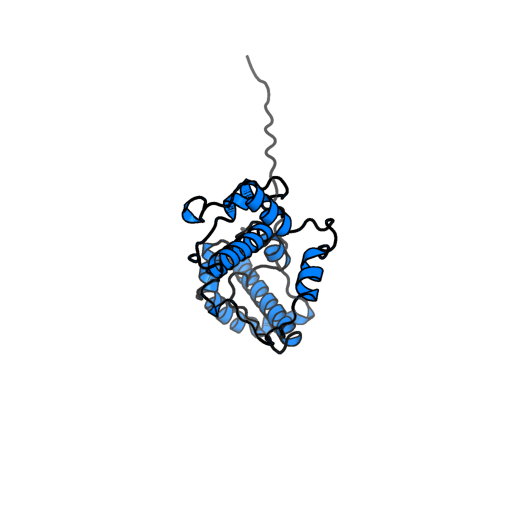 C 1
ATOM 1423 O O . PRO A 1 190 ? -15.267 -5.087 11.047 1.00 97.69 190 PRO A O 1
ATOM 1426 N N . LEU A 1 191 ? -13.467 -3.746 11.154 1.00 98.25 191 LEU A N 1
ATOM 1427 C CA . LEU A 1 191 ? -14.148 -2.468 11.345 1.00 98.25 191 LEU A CA 1
ATOM 1428 C C . LEU A 1 191 ? -14.007 -1.602 10.088 1.00 98.25 191 LEU A C 1
ATOM 1430 O O . LEU A 1 191 ? -13.070 -1.792 9.321 1.00 98.25 191 LEU A O 1
ATOM 1434 N N . SER A 1 192 ? -14.948 -0.677 9.903 1.00 98.25 192 SER A N 1
ATOM 1435 C CA . SER A 1 192 ? -15.071 0.140 8.693 1.00 98.25 192 SER A CA 1
ATOM 1436 C C . SER A 1 192 ? -14.126 1.340 8.702 1.00 98.25 192 SER A C 1
ATOM 1438 O O . SER A 1 192 ? -14.320 2.293 9.464 1.00 98.25 192 SER A O 1
ATOM 1440 N N . GLU A 1 193 ? -13.140 1.342 7.808 1.00 98.50 193 GLU A N 1
ATOM 1441 C CA . GLU A 1 193 ? -12.402 2.559 7.469 1.00 98.50 193 GLU A CA 1
ATOM 1442 C C . GLU A 1 193 ? -13.291 3.577 6.753 1.00 98.50 193 GLU A C 1
ATOM 1444 O O . GLU A 1 193 ? -13.143 4.776 6.990 1.00 98.50 193 GLU A O 1
ATOM 1449 N N . GLN A 1 194 ? -14.241 3.125 5.928 1.00 98.25 194 GLN A N 1
ATOM 1450 C CA . GLN A 1 194 ? -15.084 4.013 5.128 1.00 98.25 194 GLN A CA 1
ATOM 1451 C C . GLN A 1 194 ? -15.964 4.923 5.995 1.00 98.25 194 GLN A C 1
ATOM 1453 O O . GLN A 1 194 ? -16.078 6.113 5.711 1.00 98.25 194 GLN A O 1
ATOM 1458 N N . GLN A 1 195 ? -16.509 4.427 7.110 1.00 98.31 195 GLN A N 1
ATOM 1459 C CA . GLN A 1 195 ? -17.239 5.281 8.049 1.00 98.31 195 GLN A CA 1
ATOM 1460 C C . GLN A 1 195 ? -16.333 6.375 8.628 1.00 98.31 195 GLN A C 1
ATOM 1462 O O . GLN A 1 195 ? -16.770 7.510 8.799 1.00 98.31 195 GLN A O 1
ATOM 1467 N N . VAL A 1 196 ? -15.081 6.046 8.952 1.00 98.19 196 VAL A N 1
ATOM 1468 C CA . VAL A 1 196 ? -14.121 7.028 9.475 1.00 98.19 196 VAL A CA 1
ATOM 1469 C C . VAL A 1 196 ? -13.807 8.071 8.402 1.00 98.19 196 VAL A C 1
ATOM 1471 O O . VAL A 1 196 ? -13.830 9.261 8.699 1.00 98.19 196 VAL A O 1
ATOM 1474 N N . VAL A 1 197 ? -13.598 7.642 7.154 1.00 97.38 197 VAL A N 1
ATOM 1475 C CA . VAL A 1 197 ? -13.374 8.526 5.999 1.00 97.38 197 VAL A CA 1
ATOM 1476 C C . VAL A 1 197 ? -14.559 9.467 5.757 1.00 97.38 197 VAL A C 1
ATOM 1478 O O . VAL A 1 197 ? -14.342 10.649 5.502 1.00 97.38 197 VAL A O 1
ATOM 1481 N N . ASP A 1 198 ? -15.792 8.969 5.857 1.00 97.81 198 ASP A N 1
ATOM 1482 C CA . ASP A 1 198 ? -17.000 9.732 5.525 1.00 97.81 198 ASP A CA 1
ATOM 1483 C C . ASP A 1 198 ? -17.484 10.646 6.660 1.00 97.81 198 ASP A C 1
ATOM 1485 O O . ASP A 1 198 ? -18.153 11.646 6.398 1.00 97.81 198 ASP A O 1
ATOM 1489 N N . CYS A 1 199 ? -17.217 10.289 7.923 1.00 97.19 199 CYS A N 1
ATOM 1490 C CA . CYS A 1 199 ? -17.846 10.926 9.087 1.00 97.19 199 CYS A CA 1
ATOM 1491 C C . CYS A 1 199 ? -16.886 11.710 9.995 1.00 97.19 199 CYS A C 1
ATOM 1493 O O . CYS A 1 199 ? -17.367 12.491 10.820 1.00 97.19 199 CYS A O 1
ATOM 1495 N N . ASP A 1 200 ? -15.566 11.519 9.899 1.00 94.94 200 ASP A N 1
ATOM 1496 C CA . ASP A 1 200 ? -14.609 12.332 10.657 1.00 94.94 200 ASP A CA 1
ATOM 1497 C C . ASP A 1 200 ? -14.438 13.718 10.016 1.00 94.94 200 ASP A C 1
ATOM 1499 O O . ASP A 1 200 ? -13.601 13.931 9.139 1.00 94.94 200 ASP A O 1
ATOM 1503 N N . GLU A 1 201 ? -15.218 14.686 10.496 1.00 91.62 201 GLU A N 1
ATOM 1504 C CA . GLU A 1 201 ? -15.185 16.075 10.022 1.00 91.62 201 GLU A CA 1
ATOM 1505 C C . GLU A 1 201 ? -13.891 16.834 10.387 1.00 91.62 201 GLU A C 1
ATOM 1507 O O . GLU A 1 201 ? -13.681 17.946 9.897 1.00 91.62 201 GLU A O 1
ATOM 1512 N N . ALA A 1 202 ? -13.033 16.286 11.260 1.00 87.44 202 ALA A N 1
ATOM 1513 C CA . ALA A 1 202 ? -11.740 16.891 11.592 1.00 87.44 202 ALA A CA 1
ATOM 1514 C C . ALA A 1 202 ? -10.637 16.537 10.578 1.00 87.44 202 ALA A C 1
ATOM 1516 O O . ALA A 1 202 ? -9.603 17.211 10.536 1.00 87.44 202 ALA A O 1
ATOM 1517 N N . SER A 1 203 ? -10.868 15.504 9.766 1.00 90.44 203 SER A N 1
ATOM 1518 C CA . SER A 1 203 ? -9.976 15.034 8.708 1.00 90.44 203 SER A CA 1
ATOM 1519 C C . SER A 1 203 ? -10.493 15.451 7.323 1.00 90.44 203 SER A C 1
ATOM 1521 O O . SER A 1 203 ? -11.551 16.060 7.179 1.00 90.44 203 SER A O 1
ATOM 1523 N N . TYR A 1 204 ? -9.729 15.144 6.274 1.00 92.81 204 TYR A N 1
ATOM 1524 C CA . TYR A 1 204 ? -10.007 15.558 4.895 1.00 92.81 204 TYR A CA 1
ATOM 1525 C C . TYR A 1 204 ? -10.302 14.362 3.981 1.00 92.81 204 TYR A C 1
ATOM 1527 O O . TYR A 1 204 ? -9.983 14.387 2.795 1.00 92.81 204 TYR A O 1
ATOM 1535 N N . ALA A 1 205 ? -10.909 13.302 4.524 1.00 93.81 205 ALA A N 1
ATOM 1536 C CA . ALA A 1 205 ? -11.254 12.088 3.786 1.00 93.81 205 ALA A CA 1
ATOM 1537 C C . ALA A 1 205 ? -10.056 11.538 2.971 1.00 93.81 205 ALA A C 1
ATOM 1539 O O . ALA A 1 205 ? -9.035 11.149 3.547 1.00 93.81 205 ALA A O 1
ATOM 1540 N N . CYS A 1 206 ? -10.161 11.517 1.637 1.00 93.62 206 CYS A N 1
ATOM 1541 C CA . CYS A 1 206 ? -9.101 11.054 0.736 1.00 93.62 206 CYS A CA 1
ATOM 1542 C C . CYS A 1 206 ? -7.946 12.044 0.532 1.00 93.62 206 CYS A C 1
ATOM 1544 O O . CYS A 1 206 ? -6.934 11.643 -0.038 1.00 93.62 206 CYS A O 1
ATOM 1546 N N . ASP A 1 207 ? -8.069 13.288 0.999 1.00 91.06 207 ASP A N 1
ATOM 1547 C CA . ASP A 1 207 ? -6.995 14.291 0.977 1.00 91.06 207 ASP A CA 1
ATOM 1548 C C . ASP A 1 207 ? -6.128 14.239 2.256 1.00 91.06 207 ASP A C 1
ATOM 1550 O O . ASP A 1 207 ? -5.235 15.067 2.456 1.00 91.06 207 ASP A O 1
ATOM 1554 N N . GLY A 1 208 ? -6.392 13.265 3.135 1.00 91.00 208 GLY A N 1
ATOM 1555 C CA . GLY A 1 208 ? -5.575 12.952 4.302 1.00 91.00 208 GLY A CA 1
ATOM 1556 C C . GLY A 1 208 ? -6.217 13.268 5.652 1.00 91.00 208 GLY A C 1
ATOM 1557 O O . GLY A 1 208 ? -7.335 13.763 5.757 1.00 91.00 208 GLY A O 1
ATOM 1558 N N . GLY A 1 209 ? -5.485 12.965 6.718 1.00 90.44 209 GLY A N 1
ATOM 1559 C CA . GLY A 1 209 ? -5.929 13.069 8.102 1.00 90.44 209 GLY A CA 1
ATOM 1560 C C . GLY A 1 209 ? -4.876 12.534 9.071 1.00 90.44 209 GLY A C 1
ATOM 1561 O O . GLY A 1 209 ? -3.781 12.127 8.677 1.00 90.44 209 GLY A O 1
ATOM 1562 N N . PHE A 1 210 ? -5.200 12.523 10.362 1.00 90.06 210 PHE A N 1
ATOM 1563 C CA . PHE A 1 210 ? -4.305 12.009 11.398 1.00 90.06 210 PHE A CA 1
ATOM 1564 C C . PHE A 1 210 ? -4.945 10.830 12.133 1.00 90.06 210 PHE A C 1
ATOM 1566 O O . PHE A 1 210 ? -6.064 10.959 12.626 1.00 90.06 210 PHE A O 1
ATOM 1573 N N . PRO A 1 211 ? -4.228 9.703 12.325 1.00 92.25 211 PRO A N 1
ATOM 1574 C CA . PRO A 1 211 ? -4.771 8.564 13.068 1.00 92.25 211 PRO A CA 1
ATOM 1575 C C . PRO A 1 211 ? -5.238 8.916 14.491 1.00 92.25 211 PRO A C 1
ATOM 1577 O O . PRO A 1 211 ? -6.169 8.314 15.015 1.00 92.25 211 PRO A O 1
ATOM 1580 N N . GLY A 1 212 ? -4.599 9.897 15.140 1.00 89.19 212 GLY A N 1
ATOM 1581 C CA . GLY A 1 212 ? -5.000 10.360 16.473 1.00 89.19 212 GLY A CA 1
ATOM 1582 C C . GLY A 1 212 ? -6.345 11.094 16.488 1.00 89.19 212 GLY A C 1
ATOM 1583 O O . GLY A 1 212 ? -7.122 10.927 17.435 1.00 89.19 212 GLY A O 1
ATOM 1584 N N . ASP A 1 213 ? -6.633 11.857 15.435 1.00 90.19 213 ASP A N 1
ATOM 1585 C CA . ASP A 1 213 ? -7.907 12.557 15.271 1.00 90.19 213 ASP A CA 1
ATOM 1586 C C . ASP A 1 213 ? -9.012 11.548 14.946 1.00 90.19 213 ASP A C 1
ATOM 1588 O O . ASP A 1 213 ? -10.030 11.531 15.634 1.00 90.19 213 ASP A O 1
ATOM 1592 N N . ALA A 1 214 ? -8.733 10.575 14.073 1.00 94.88 214 ALA A N 1
ATOM 1593 C CA . ALA A 1 214 ? -9.622 9.443 13.809 1.00 94.88 214 ALA A CA 1
ATOM 1594 C C . ALA A 1 214 ? -9.998 8.667 15.083 1.00 94.88 214 ALA A C 1
ATOM 1596 O O . ALA A 1 214 ? -11.168 8.387 15.337 1.00 94.88 214 ALA A O 1
ATOM 1597 N N . LEU A 1 215 ? -9.020 8.341 15.939 1.00 95.19 215 LEU A N 1
ATOM 1598 C CA . LEU A 1 215 ? -9.282 7.678 17.224 1.00 95.19 215 LEU A CA 1
ATOM 1599 C C . LEU A 1 215 ? -10.119 8.557 18.168 1.00 95.19 215 LEU A C 1
ATOM 1601 O O . LEU A 1 215 ? -10.926 8.044 18.949 1.00 95.19 215 LEU A O 1
ATOM 1605 N N . THR A 1 216 ? -9.937 9.878 18.107 1.00 93.50 216 THR A N 1
ATOM 1606 C CA . THR A 1 216 ? -10.743 10.839 18.868 1.00 93.50 216 THR A CA 1
ATOM 1607 C C . THR A 1 216 ? -12.182 10.860 18.362 1.00 93.50 216 THR A C 1
ATOM 1609 O O . THR A 1 216 ? -13.097 10.756 19.183 1.00 93.50 216 THR A O 1
ATOM 1612 N N . PHE A 1 217 ? -12.380 10.907 17.043 1.00 95.62 217 PHE A N 1
ATOM 1613 C CA . PHE A 1 217 ? -13.681 10.779 16.394 1.00 95.62 217 PHE A CA 1
ATOM 1614 C C . PHE A 1 217 ? -14.376 9.478 16.809 1.00 95.62 217 PHE A C 1
ATOM 1616 O O . PHE A 1 217 ? -15.455 9.544 17.390 1.00 95.62 217 PHE A O 1
ATOM 1623 N N . ILE A 1 218 ? -13.727 8.316 16.645 1.00 97.38 218 ILE A N 1
ATOM 1624 C CA . ILE A 1 218 ? -14.305 7.000 16.981 1.00 97.38 218 ILE A CA 1
ATOM 1625 C C . ILE A 1 218 ? -14.764 6.945 18.445 1.00 97.38 218 ILE A C 1
ATOM 1627 O O . ILE A 1 218 ? -15.803 6.373 18.783 1.00 97.38 218 ILE A O 1
ATOM 1631 N N . LYS A 1 219 ? -13.996 7.551 19.355 1.00 95.44 219 LYS A N 1
ATOM 1632 C CA . LYS A 1 219 ? -14.384 7.637 20.765 1.00 95.44 219 LYS A CA 1
ATOM 1633 C C . LYS A 1 219 ? -15.625 8.514 20.969 1.00 95.44 219 LYS A C 1
ATOM 1635 O O . LYS A 1 219 ? -16.461 8.182 21.807 1.00 95.44 219 LYS A O 1
ATOM 1640 N N . GLN A 1 220 ? -15.724 9.640 20.265 1.00 95.81 220 GLN A N 1
ATOM 1641 C CA . GLN A 1 220 ? -16.826 10.600 20.389 1.00 95.81 220 GLN A CA 1
ATOM 1642 C C . GLN A 1 220 ? -18.113 10.124 19.703 1.00 95.81 220 GLN A C 1
ATOM 1644 O O . GLN A 1 220 ? -19.197 10.367 20.229 1.00 95.81 220 GLN A O 1
ATOM 1649 N N . SER A 1 221 ? -18.000 9.399 18.589 1.00 94.81 221 SER A N 1
ATOM 1650 C CA . SER A 1 221 ? -19.116 8.783 17.859 1.00 94.81 221 SER A CA 1
ATOM 1651 C C . SER A 1 221 ? -19.727 7.581 18.591 1.00 94.81 221 SER A C 1
ATOM 1653 O O . SER A 1 221 ? -20.787 7.093 18.203 1.00 94.81 221 SER A O 1
ATOM 1655 N N . GLY A 1 222 ? -19.082 7.098 19.659 1.00 95.12 222 GLY A N 1
ATOM 1656 C CA . GLY A 1 222 ? -19.509 5.915 20.407 1.00 95.12 222 GLY A CA 1
ATOM 1657 C C . GLY A 1 222 ? -19.055 4.590 19.789 1.00 95.12 222 GLY A C 1
ATOM 1658 O O . GLY A 1 222 ? -19.538 3.536 20.203 1.00 95.12 222 GLY A O 1
ATOM 1659 N N . GLY A 1 223 ? -18.123 4.630 18.834 1.00 94.38 223 GLY A N 1
ATOM 1660 C CA . GLY A 1 223 ? -17.573 3.469 18.143 1.00 94.38 223 GLY A CA 1
ATOM 1661 C C . GLY A 1 223 ? -17.578 3.625 16.623 1.00 94.38 223 GLY A C 1
ATOM 1662 O O . GLY A 1 223 ? -17.839 4.698 16.082 1.00 94.38 223 GLY A O 1
ATOM 1663 N N . VAL A 1 224 ? -17.289 2.517 15.948 1.00 97.00 224 VAL A N 1
ATOM 1664 C CA . VAL A 1 224 ? -17.269 2.394 14.488 1.00 97.00 224 VAL A CA 1
ATOM 1665 C C . VAL A 1 224 ? -18.031 1.125 14.093 1.00 97.00 224 VAL A C 1
ATOM 1667 O O . VAL A 1 224 ? -18.063 0.144 14.843 1.00 97.00 224 VAL A O 1
ATOM 1670 N N . CYS A 1 225 ? -18.695 1.168 12.948 1.00 97.62 225 CYS A N 1
ATOM 1671 C CA . CYS A 1 225 ? -19.383 0.058 12.316 1.00 97.62 225 CYS A CA 1
ATOM 1672 C C . CYS A 1 225 ? -18.389 -1.038 11.918 1.00 97.62 225 CYS A C 1
ATOM 1674 O O . CYS A 1 225 ? -17.190 -0.806 11.760 1.00 97.62 225 CYS A O 1
ATOM 1676 N N . THR A 1 226 ? -18.904 -2.251 11.736 1.00 97.94 226 THR A N 1
ATOM 1677 C CA . THR A 1 226 ? -18.142 -3.321 11.091 1.00 97.94 226 THR A CA 1
ATOM 1678 C C . THR A 1 226 ? -17.946 -3.001 9.615 1.00 97.94 226 THR A C 1
ATOM 1680 O O . THR A 1 226 ? -18.816 -2.369 9.016 1.00 97.94 226 THR A O 1
ATOM 1683 N N . GLU A 1 227 ? -16.866 -3.513 9.027 1.00 97.62 227 GLU A N 1
ATOM 1684 C CA . GLU A 1 227 ? -16.606 -3.447 7.579 1.00 97.62 227 GLU A CA 1
ATOM 1685 C C . GLU A 1 227 ? -17.849 -3.849 6.768 1.00 97.62 227 GLU A C 1
ATOM 1687 O O . GLU A 1 227 ? -18.296 -3.142 5.882 1.00 97.62 227 GLU A O 1
ATOM 1692 N N . GLU A 1 228 ? -18.502 -4.953 7.143 1.00 97.62 228 GLU A N 1
ATOM 1693 C CA . GLU A 1 228 ? -19.699 -5.443 6.445 1.00 97.62 228 GLU A CA 1
ATOM 1694 C C . GLU A 1 228 ? -20.892 -4.471 6.507 1.00 97.62 228 GLU A C 1
ATOM 1696 O O . GLU A 1 228 ? -21.712 -4.426 5.591 1.00 97.62 228 GLU A O 1
ATOM 1701 N N . ALA A 1 229 ? -21.016 -3.704 7.593 1.00 98.12 229 ALA A N 1
ATOM 1702 C CA . ALA A 1 229 ? -22.147 -2.799 7.788 1.00 98.12 229 ALA A CA 1
ATOM 1703 C C . ALA A 1 229 ? -21.944 -1.457 7.075 1.00 98.12 229 ALA A C 1
ATOM 1705 O O . ALA A 1 229 ? -22.927 -0.774 6.783 1.00 98.12 229 ALA A O 1
ATOM 1706 N N . TYR A 1 230 ? -20.688 -1.089 6.820 1.00 97.75 230 TYR A N 1
ATOM 1707 C CA . TYR A 1 230 ? -20.300 0.108 6.086 1.00 97.75 230 TYR A CA 1
ATOM 1708 C C . TYR A 1 230 ? -19.027 -0.201 5.275 1.00 97.75 230 TYR A C 1
ATOM 1710 O O . TYR A 1 230 ? -17.930 0.097 5.750 1.00 97.75 230 TYR A O 1
ATOM 1718 N N . PRO A 1 231 ? -19.168 -0.833 4.098 1.00 94.88 231 PRO A N 1
ATOM 1719 C CA . PRO A 1 231 ? -18.038 -1.162 3.230 1.00 94.88 231 PRO A CA 1
ATOM 1720 C C . PRO A 1 231 ? -17.389 0.072 2.607 1.00 94.88 231 PRO A C 1
ATOM 1722 O O . PRO A 1 231 ? -18.113 1.080 2.422 1.00 94.88 231 PRO A O 1
#

InterPro domains:
  IPR000169 Cysteine peptidase, cysteine active site [PS00139] (162-173)
  IPR000668 Peptidase C1A, papain C-terminal [PF00112] (145-231)
  IPR000668 Peptidase C1A, papain C-terminal [SM00645] (144-231)
  IPR013128 Peptidase C1A [PTHR12411] (42-231)
  IPR038765 Papain-like cysteine peptidase superfamily [SSF54001] (96-231)
  IPR039417 Papain-like cysteine endopeptidase [cd02248] (145-231)

Sequence (231 aa):
MNTALLLTLAAFVATADAAVPVVPTDHMAQFLQERTGLRSELNAWKQSDAGQYAKENGLVPTPSSRNVNASTDEELRRFFLSKLLVEDAQAANPEAVFSTDTP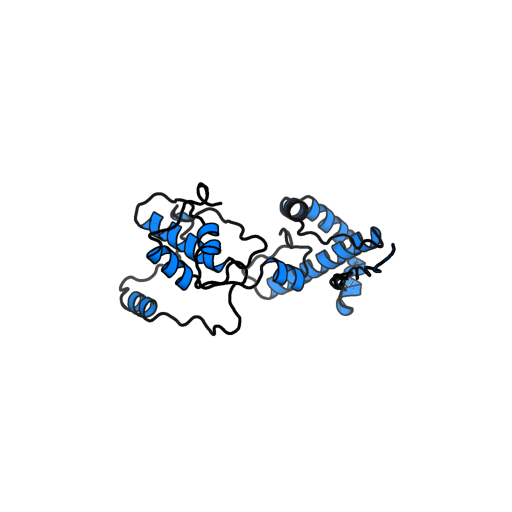FTLMTDEEFAKFIGESFQRDSGALKATSFADKMLSNSTNPSPTDKDWTTSGCIAPVKNQGQCGSCWAFAAVAALESAVCLSGKPLTPLSEQQVVDCDEASYACDGGFPGDALTFIKQSGGVCTEEAYP

pLDDT: mean 84.22, std 18.59, range [31.14, 98.5]

Foldseek 3Di:
DDDDDDDDPPPPPPPPPPPLDDDDPVCPVVLVVCVVVLLVVLVVLCVDPLVVVLVVQVLADDPDPPDPVVSSVSQSSLLVVLVVVQVVVCVVPVPDHGDCNHNNSNPDPVRVCQWLAAADDPPPDPDPDDPVVVVVVVPDPDPDPPDDDLVVVQQADPDDDPTRFSLVLLVVLQRVVLSVCVVVVDHRFAFDSVCLLVPLPQFDRRNHDHNVSSNVVCVVVVHTHGNVVPD